Protein AF-A0A178DWL7-F1 (afdb_monomer_lite)

Foldseek 3Di:
DDDDDDDDDDDDPPDDDPDDPDPCPPPPDPDDLVPDDPVVVVVVLCVQQVPQQPDLDPPDDPPDPDPDPPVPVPPPPPPNRHRRCVVLCVPDLVSVLNRQLSNQQSHEAELVCLVVVCCVLPNPPPDPPDDPVVVVSSVSNHHPQLEGHYEYDPVCLAFNWCLSLLVVCLVPVVHQYQYDYDDPDPDPCCVVRVVVSCCSNVPDPVVSVCSVVCQWVTWTWRCPVDVPDIKIKTFGDPVCPVVDDPLQDDDDDGIRIDPPDDD

Radius of gyration: 28.98 Å; chains: 1; bounding box: 75×82×83 Å

Sequence (263 aa):
MAPANLRVGLLQRHKTTPYSNKPITEPPKKLSLLSLSPELRNCIYSHAAHEPLFFTYPQNGKATHKRQFEKDPLNPRKKLTTIPFLGLTQTCILLRTEFRPLWLATHRVAFSCIPGYMRAFYPDDITSVMPSHILTRLESFHDTRCILQLWFRIDDLNDGSIMPLLKFRVRYPETKIMINNGDAGDLDPQNHIGYLTWFLNTSGEELDSWIRRKGIMDVRLDQQRHPNKLFIKLVVSRKQAGSLTPSIRCTSTQTMVYHIRTT

pLDDT: mean 73.32, std 17.3, range [28.45, 95.5]

Structure (mmCIF, N/CA/C/O backbone):
data_AF-A0A178DWL7-F1
#
_entry.id   AF-A0A178DWL7-F1
#
loop_
_atom_site.group_PDB
_atom_site.id
_atom_site.type_symbol
_atom_site.label_atom_id
_atom_site.label_alt_id
_atom_site.label_comp_id
_atom_site.label_asym_id
_atom_site.label_entity_id
_atom_site.label_seq_id
_atom_site.pdbx_PDB_ins_code
_atom_site.Cartn_x
_atom_site.Cartn_y
_atom_site.Cartn_z
_atom_site.occupancy
_atom_site.B_iso_or_equiv
_atom_site.auth_seq_id
_atom_site.auth_comp_id
_atom_site.auth_asym_id
_atom_site.auth_atom_id
_atom_site.pdbx_PDB_model_num
ATOM 1 N N . MET A 1 1 ? -41.671 46.238 45.215 1.00 47.28 1 MET A N 1
ATOM 2 C CA . MET A 1 1 ? -41.695 45.375 46.416 1.00 47.28 1 MET A CA 1
ATOM 3 C C . MET A 1 1 ? -42.974 44.555 46.364 1.00 47.28 1 MET A C 1
ATOM 5 O O . MET A 1 1 ? -44.042 45.146 46.388 1.00 47.28 1 MET A O 1
ATOM 9 N N . ALA A 1 2 ? -42.866 43.238 46.184 1.00 41.34 2 ALA A N 1
ATOM 10 C CA . ALA A 1 2 ? -43.996 42.310 46.081 1.00 41.34 2 ALA A CA 1
ATOM 11 C C . ALA A 1 2 ? -43.724 41.085 46.980 1.00 41.34 2 ALA A C 1
ATOM 13 O O . ALA A 1 2 ? -42.556 40.707 47.107 1.00 41.34 2 ALA A O 1
ATOM 14 N N . PRO A 1 3 ? -44.746 40.505 47.638 1.00 60.19 3 PRO A N 1
ATOM 15 C CA . PRO A 1 3 ? -44.543 39.548 48.721 1.00 60.19 3 PRO A CA 1
ATOM 16 C C . PRO A 1 3 ? -44.277 38.116 48.235 1.00 60.19 3 PRO A C 1
ATOM 18 O O . PRO A 1 3 ? -44.806 37.657 47.223 1.00 60.19 3 PRO A O 1
ATOM 21 N N . ALA A 1 4 ? -43.447 37.416 49.009 1.00 55.53 4 ALA A N 1
ATOM 22 C CA . ALA A 1 4 ? -43.057 36.027 48.826 1.00 55.53 4 ALA A CA 1
ATOM 23 C C . ALA A 1 4 ? -44.173 35.067 49.272 1.00 55.53 4 ALA A C 1
ATOM 25 O O . ALA A 1 4 ? -44.587 35.075 50.429 1.00 55.53 4 ALA A O 1
ATOM 26 N N . ASN A 1 5 ? -44.620 34.202 48.359 1.00 52.47 5 ASN A N 1
ATOM 27 C CA . ASN A 1 5 ? -45.535 33.103 48.661 1.00 52.47 5 ASN A CA 1
ATOM 28 C C . ASN A 1 5 ? -44.741 31.844 49.041 1.00 52.47 5 ASN A C 1
ATOM 30 O O . ASN A 1 5 ? -44.160 31.176 48.184 1.00 52.47 5 ASN A O 1
ATOM 34 N N . LEU A 1 6 ? -44.740 31.513 50.334 1.00 55.53 6 LEU A N 1
ATOM 35 C CA . LEU A 1 6 ? -44.246 30.245 50.874 1.00 55.53 6 LEU A CA 1
ATOM 36 C C . LEU A 1 6 ? -45.239 29.118 50.550 1.00 55.53 6 LEU A C 1
ATOM 38 O O . LEU A 1 6 ? -46.315 29.020 51.137 1.00 55.53 6 LEU A O 1
ATOM 42 N N . ARG A 1 7 ? -44.866 28.243 49.611 1.00 54.19 7 ARG A N 1
ATOM 43 C CA . ARG A 1 7 ? -45.570 26.985 49.323 1.00 54.19 7 ARG A CA 1
ATOM 44 C C . ARG A 1 7 ? -45.058 25.902 50.275 1.00 54.19 7 ARG A C 1
ATOM 46 O O . ARG A 1 7 ? -43.959 25.384 50.100 1.00 54.19 7 ARG A O 1
ATOM 53 N N . VAL A 1 8 ? -45.867 25.555 51.272 1.00 54.94 8 VAL A N 1
ATOM 54 C CA . VAL A 1 8 ? -45.644 24.397 52.149 1.00 54.94 8 VAL A CA 1
ATOM 55 C C . VAL A 1 8 ? -45.963 23.131 51.349 1.00 54.94 8 VAL A C 1
ATOM 57 O O . VAL A 1 8 ? -47.122 22.839 51.059 1.00 54.94 8 VAL A O 1
ATOM 60 N N . GLY A 1 9 ? -44.923 22.415 50.918 1.00 57.75 9 GLY A N 1
ATOM 61 C CA . GLY A 1 9 ? -45.050 21.141 50.214 1.00 57.75 9 GLY A CA 1
ATOM 62 C C . GLY A 1 9 ? -45.466 20.023 51.167 1.00 57.75 9 GLY A C 1
ATOM 63 O O . GLY A 1 9 ? -44.787 19.764 52.158 1.00 57.75 9 GLY A O 1
ATOM 64 N N . LEU A 1 10 ? -46.582 19.357 50.857 1.00 54.12 10 LEU A N 1
ATOM 65 C CA . LEU A 1 10 ? -47.018 18.132 51.523 1.00 54.12 10 LEU A CA 1
ATOM 66 C C . LEU A 1 10 ? -45.922 17.058 51.443 1.00 54.12 10 LEU A C 1
ATOM 68 O O . LEU A 1 10 ? -45.543 16.623 50.356 1.00 54.12 10 LEU A O 1
ATOM 72 N N . LEU A 1 11 ? -45.483 16.580 52.608 1.00 50.69 11 LEU A N 1
ATOM 73 C CA . LEU A 1 11 ? -44.692 15.361 52.761 1.00 50.69 11 LEU A CA 1
ATOM 74 C C . LEU A 1 11 ? -45.500 14.162 52.242 1.00 50.69 11 LEU A C 1
ATOM 76 O O . LEU A 1 11 ? -46.388 13.642 52.922 1.00 50.69 11 LEU A O 1
ATOM 80 N N . GLN A 1 12 ? -45.188 13.717 51.025 1.00 58.09 12 GLN A N 1
ATOM 81 C CA . GLN A 1 12 ? -45.659 12.439 50.507 1.00 58.09 12 GLN A CA 1
ATOM 82 C C . GLN A 1 12 ? -45.042 11.313 51.345 1.00 58.09 12 GLN A C 1
ATOM 84 O O . GLN A 1 12 ? -43.833 11.087 51.337 1.00 58.09 12 GLN A O 1
ATOM 89 N N . ARG A 1 13 ? -45.889 10.601 52.094 1.00 50.00 13 ARG A N 1
ATOM 90 C CA . ARG A 1 13 ? -45.519 9.366 52.792 1.00 50.00 13 ARG A CA 1
ATOM 91 C C . ARG A 1 13 ? -45.117 8.316 51.757 1.00 50.00 13 ARG A C 1
ATOM 93 O O . ARG A 1 13 ? -45.975 7.723 51.102 1.00 50.00 13 ARG A O 1
ATOM 100 N N . HIS A 1 14 ? -43.816 8.078 51.628 1.00 49.50 14 HIS A N 1
ATOM 101 C CA . HIS A 1 14 ? -43.288 6.941 50.888 1.00 49.50 14 HIS A CA 1
ATOM 102 C C . HIS A 1 14 ? -43.771 5.647 51.552 1.00 49.50 14 HIS A C 1
ATOM 104 O O . HIS A 1 14 ? -43.435 5.355 52.699 1.00 49.50 14 HIS A O 1
ATOM 110 N N . LYS A 1 15 ? -44.592 4.880 50.829 1.00 53.56 15 LYS A N 1
ATOM 111 C CA . LYS A 1 15 ? -44.929 3.501 51.186 1.00 53.56 15 LYS A CA 1
ATOM 112 C C . LYS A 1 15 ? -43.649 2.676 51.077 1.00 53.56 15 LYS A C 1
ATOM 114 O O . LYS A 1 15 ? -43.169 2.432 49.973 1.00 53.56 15 LYS A O 1
ATOM 119 N N . THR A 1 16 ? -43.096 2.279 52.215 1.00 53.22 16 THR A N 1
ATOM 120 C CA . THR A 1 16 ? -42.031 1.283 52.303 1.00 53.22 16 THR A CA 1
ATOM 121 C C . THR A 1 16 ? -42.587 -0.049 51.810 1.00 53.22 16 THR A C 1
ATOM 123 O O . THR A 1 16 ? -43.405 -0.691 52.467 1.00 53.22 16 THR A O 1
ATOM 126 N N . THR A 1 17 ? -42.206 -0.442 50.598 1.00 60.78 17 THR A N 1
ATOM 127 C CA . THR A 1 17 ? -42.457 -1.796 50.112 1.00 60.78 17 THR A CA 1
ATOM 128 C C . THR A 1 17 ? -41.594 -2.777 50.913 1.00 60.78 17 THR A C 1
ATOM 130 O O . THR A 1 17 ? -40.467 -2.442 51.288 1.00 60.78 17 THR A O 1
ATOM 133 N N . PRO A 1 18 ? -42.107 -3.979 51.223 1.00 57.75 18 PRO A N 1
ATOM 134 C CA . PRO A 1 18 ? -41.356 -4.982 51.964 1.00 57.75 18 PRO A CA 1
ATOM 135 C C . PRO A 1 18 ? -40.093 -5.364 51.186 1.00 57.75 18 PRO A C 1
ATOM 137 O O . PRO A 1 18 ? -40.162 -5.774 50.025 1.00 57.75 18 PRO A O 1
ATOM 140 N N . TYR A 1 19 ? -38.943 -5.200 51.840 1.00 49.09 19 TYR A N 1
ATOM 141 C CA . TYR A 1 19 ? -37.626 -5.587 51.346 1.00 49.09 19 TYR A CA 1
ATOM 142 C C . TYR A 1 19 ? -37.636 -7.086 51.019 1.00 49.09 19 TYR A C 1
ATOM 144 O O . TYR A 1 19 ? -37.634 -7.946 51.901 1.00 49.09 19 TYR A O 1
ATOM 152 N N . SER A 1 20 ? -37.694 -7.408 49.728 1.00 58.75 20 SER A N 1
ATOM 153 C CA . SER A 1 20 ? -37.506 -8.770 49.246 1.00 58.75 20 SER A CA 1
ATOM 154 C C . SER A 1 20 ? -36.012 -9.083 49.306 1.00 58.75 20 SER A C 1
ATOM 156 O O . SER A 1 20 ? -35.256 -8.682 48.428 1.00 58.75 20 SER A O 1
ATOM 158 N N . ASN A 1 21 ? -35.585 -9.802 50.347 1.00 63.84 21 ASN A N 1
ATOM 159 C CA . ASN A 1 21 ? -34.223 -10.328 50.508 1.00 63.84 21 ASN A CA 1
ATOM 160 C C . ASN A 1 21 ? -33.949 -11.506 49.554 1.00 63.84 21 ASN A C 1
ATOM 162 O O . ASN A 1 21 ? -33.469 -12.560 49.970 1.00 63.84 21 ASN A O 1
ATOM 166 N N . LYS A 1 22 ? -34.283 -11.371 48.266 1.00 66.69 22 LYS A N 1
ATOM 167 C CA . LYS A 1 22 ? -33.761 -12.294 47.258 1.00 66.69 22 LYS A CA 1
ATOM 168 C C . LYS A 1 22 ? -32.340 -11.834 46.933 1.00 66.69 22 LYS A C 1
ATOM 170 O O . LYS A 1 22 ? -32.190 -10.679 46.535 1.00 66.69 22 LYS A O 1
ATOM 175 N N . PRO A 1 23 ? -31.306 -12.678 47.100 1.00 68.25 23 PRO A N 1
ATOM 176 C CA . PRO A 1 23 ? -29.966 -12.328 46.658 1.00 68.25 23 PRO A CA 1
ATOM 177 C C . PRO A 1 23 ? -30.041 -12.031 45.162 1.00 68.25 23 PRO A C 1
ATOM 179 O O . PRO A 1 23 ? -30.340 -12.914 44.353 1.00 68.25 23 PRO A O 1
ATOM 182 N N . ILE A 1 24 ? -29.845 -10.758 44.813 1.00 64.12 24 ILE A N 1
ATOM 183 C CA . ILE A 1 24 ? -29.752 -10.286 43.436 1.00 64.12 24 ILE A CA 1
ATOM 184 C C . ILE A 1 24 ? -28.480 -10.917 42.881 1.00 64.12 24 ILE A C 1
ATOM 186 O O . ILE A 1 24 ? -27.384 -10.378 42.983 1.00 64.12 24 ILE A O 1
ATOM 190 N N . THR A 1 25 ? -28.629 -12.123 42.347 1.00 72.94 25 THR A N 1
ATOM 191 C CA . THR A 1 25 ? -27.580 -12.806 41.601 1.00 72.94 25 THR A CA 1
ATOM 192 C C . THR A 1 25 ? -27.723 -12.309 40.169 1.0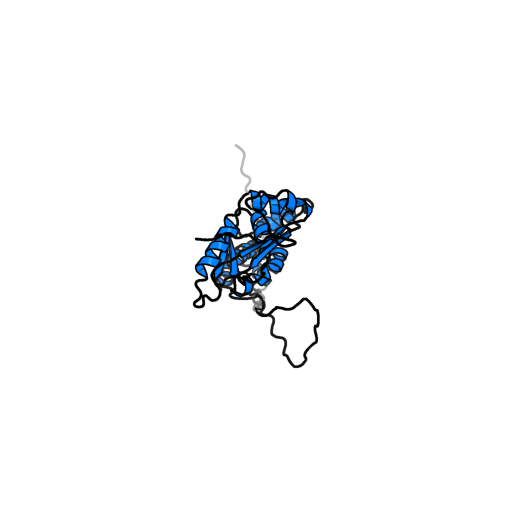0 72.94 25 THR A C 1
ATOM 194 O O . THR A 1 25 ? -28.132 -13.045 39.274 1.00 72.94 25 THR A O 1
ATOM 197 N N . GLU A 1 26 ? -27.528 -11.002 39.971 1.00 74.62 26 GLU A N 1
ATOM 198 C CA . GLU A 1 26 ? -27.482 -10.452 38.624 1.00 74.62 26 GLU A CA 1
ATOM 199 C C . GLU A 1 26 ? -26.310 -11.130 37.911 1.00 74.62 26 GLU A C 1
ATOM 201 O O . GLU A 1 26 ? -25.189 -11.123 38.433 1.00 74.62 26 GLU A O 1
ATOM 206 N N . PRO A 1 27 ? -26.549 -11.784 36.760 1.00 78.00 27 PRO A N 1
ATOM 207 C CA . PRO A 1 27 ? -25.469 -12.413 36.027 1.00 78.00 27 PRO A CA 1
ATOM 208 C C . PRO A 1 27 ? -24.426 -11.335 35.720 1.00 78.00 27 PRO A C 1
ATOM 210 O O . PRO A 1 27 ? -24.810 -10.221 35.346 1.00 78.00 27 PRO A O 1
ATOM 213 N N . PRO A 1 28 ? -23.123 -11.635 35.875 1.00 75.25 28 PRO A N 1
ATOM 214 C CA . PRO A 1 28 ? -22.075 -10.653 35.661 1.00 75.25 28 PRO A CA 1
ATOM 215 C C . PRO A 1 28 ? -22.289 -10.004 34.299 1.00 75.25 28 PRO A C 1
ATOM 217 O O . PRO A 1 28 ? -22.362 -10.686 33.269 1.00 75.25 28 PRO A O 1
ATOM 220 N N . LYS A 1 29 ? -22.468 -8.680 34.311 1.00 80.44 29 LYS A N 1
ATOM 221 C CA . LYS A 1 29 ? -22.726 -7.895 33.109 1.00 80.44 29 LYS A CA 1
ATOM 222 C C . LYS A 1 29 ? -21.606 -8.198 32.121 1.00 80.44 29 LYS A C 1
ATOM 224 O O . LYS A 1 29 ? -20.445 -7.905 32.396 1.00 80.44 29 LYS A O 1
ATOM 229 N N . LYS A 1 30 ? -21.944 -8.840 30.998 1.00 81.94 30 LYS A N 1
ATOM 230 C CA . LYS A 1 30 ? -20.957 -9.210 29.979 1.00 81.94 30 LYS A CA 1
ATOM 231 C C . LYS A 1 30 ? -20.214 -7.946 29.555 1.00 81.94 30 LYS A C 1
ATOM 233 O O . LYS A 1 30 ? -20.827 -7.025 29.015 1.00 81.94 30 LYS A O 1
ATOM 238 N N . LEU A 1 31 ? -18.911 -7.906 29.822 1.00 80.94 31 LEU A N 1
ATOM 239 C CA . LEU A 1 31 ? -18.050 -6.810 29.399 1.00 80.94 31 LEU A CA 1
ATOM 240 C C . LEU A 1 31 ? -18.010 -6.802 27.870 1.00 80.94 31 LEU A C 1
ATOM 242 O O . LEU A 1 31 ? -17.481 -7.717 27.242 1.00 80.94 31 LEU A O 1
ATOM 246 N N . SER A 1 32 ? -18.619 -5.783 27.271 1.00 86.81 32 SER A N 1
ATOM 247 C CA . SER A 1 32 ? -18.551 -5.553 25.832 1.00 86.81 32 SER A CA 1
ATOM 248 C C . SER A 1 32 ? -17.384 -4.620 25.541 1.00 86.81 32 SER A C 1
ATOM 250 O O . SER A 1 32 ? -17.262 -3.575 26.179 1.00 86.81 32 SER A O 1
ATOM 252 N N . LEU A 1 33 ? -16.559 -4.946 24.544 1.00 85.75 33 LEU A N 1
ATOM 253 C CA . LEU A 1 33 ? -15.444 -4.091 24.119 1.00 85.75 33 LEU A CA 1
ATOM 254 C C . LEU A 1 33 ? -15.909 -2.655 23.808 1.00 85.75 33 LEU A C 1
ATOM 256 O O . LEU A 1 33 ? -15.222 -1.692 24.128 1.00 85.75 33 LEU A O 1
ATOM 260 N N . LEU A 1 34 ? -17.115 -2.508 23.247 1.00 86.94 34 LEU A N 1
ATOM 261 C CA . LEU A 1 34 ? -17.707 -1.208 22.908 1.00 86.94 34 LEU A CA 1
ATOM 262 C C . LEU A 1 34 ? -18.232 -0.435 24.125 1.00 86.94 34 LEU A C 1
ATOM 264 O O . LEU A 1 34 ? -18.485 0.758 24.016 1.00 86.94 34 LEU A O 1
ATOM 268 N N . SER A 1 35 ? -18.405 -1.104 25.267 1.00 89.12 35 SER A N 1
ATOM 269 C CA . SER A 1 35 ? -18.811 -0.465 26.526 1.00 89.12 35 SER A CA 1
ATOM 270 C C . SER A 1 35 ? -17.633 0.058 27.352 1.00 89.12 35 SER A C 1
ATOM 272 O O . SER A 1 35 ? -17.853 0.729 28.355 1.00 89.12 35 SER A O 1
ATOM 274 N N . LEU A 1 36 ? -16.393 -0.239 26.943 1.00 87.50 36 LEU A N 1
ATOM 275 C CA . LEU A 1 36 ? -15.189 0.298 27.577 1.00 87.50 36 LEU A CA 1
ATOM 276 C C . LEU A 1 36 ? -14.997 1.772 27.213 1.00 87.50 36 LEU A C 1
ATOM 278 O O . LEU A 1 36 ? -15.435 2.202 26.146 1.00 87.50 36 LEU A O 1
ATOM 282 N N . SER A 1 37 ? -14.301 2.535 28.059 1.00 87.62 37 SER A N 1
ATOM 283 C CA . SER A 1 37 ? -13.918 3.911 27.729 1.00 87.62 37 SER A CA 1
ATOM 284 C C . SER A 1 37 ? -12.920 3.946 26.554 1.00 87.62 37 SER A C 1
ATOM 286 O O . SER A 1 37 ? -12.232 2.947 26.308 1.00 87.62 37 SER A O 1
ATOM 288 N N . PRO A 1 38 ? -12.826 5.063 25.808 1.00 80.88 38 PRO A N 1
ATOM 289 C CA . PRO A 1 38 ? -11.867 5.204 24.710 1.00 80.88 38 PRO A CA 1
ATOM 290 C C . PRO A 1 38 ? -10.417 4.912 25.121 1.00 80.88 38 PRO A C 1
ATOM 292 O O . PRO A 1 38 ? -9.683 4.284 24.365 1.00 80.88 38 PRO A O 1
ATOM 295 N N . GLU A 1 39 ? -10.016 5.291 26.335 1.00 78.38 39 GLU A N 1
ATOM 296 C CA . GLU A 1 39 ? -8.668 5.064 26.869 1.00 78.38 39 GLU A CA 1
ATOM 297 C C . GLU A 1 39 ? -8.378 3.567 27.014 1.00 78.38 39 GLU A C 1
ATOM 299 O O . GLU A 1 39 ? -7.349 3.083 26.546 1.00 78.38 39 GLU A O 1
ATOM 304 N N . LEU A 1 40 ? -9.314 2.806 27.592 1.00 84.25 40 LEU A N 1
ATOM 305 C CA . LEU A 1 40 ? -9.170 1.357 27.745 1.00 84.25 40 LEU A CA 1
ATOM 306 C C . LEU A 1 40 ? -9.164 0.641 26.392 1.00 84.25 40 LEU A C 1
ATOM 308 O O . LEU A 1 40 ? -8.375 -0.284 26.192 1.00 84.25 40 LEU A O 1
ATOM 312 N N . ARG A 1 41 ? -10.000 1.085 25.443 1.00 86.75 41 ARG A N 1
ATOM 313 C CA . ARG A 1 41 ? -9.967 0.566 24.068 1.00 86.75 41 ARG A CA 1
ATOM 314 C C . ARG A 1 41 ? -8.613 0.834 23.411 1.00 86.75 41 ARG A C 1
ATOM 316 O O . ARG A 1 41 ? -8.032 -0.095 22.861 1.00 86.75 41 ARG A O 1
ATOM 323 N N . ASN A 1 42 ? -8.067 2.042 23.547 1.00 76.94 42 ASN A N 1
ATOM 324 C CA . ASN A 1 42 ? -6.750 2.402 23.019 1.00 76.94 42 ASN A CA 1
ATOM 325 C C . ASN A 1 42 ? -5.607 1.602 23.657 1.00 76.94 42 ASN A C 1
ATOM 327 O O . ASN A 1 42 ? -4.661 1.248 22.953 1.00 76.94 42 ASN A O 1
ATOM 331 N N . CYS A 1 43 ? -5.692 1.261 24.946 1.00 79.50 43 CYS A N 1
ATOM 332 C CA . CYS A 1 43 ? -4.739 0.351 25.587 1.00 79.50 43 CYS A CA 1
ATOM 333 C C . CYS A 1 43 ? -4.800 -1.052 24.964 1.00 79.50 43 CYS A C 1
ATOM 335 O O . CYS A 1 43 ? -3.761 -1.619 24.627 1.00 79.50 43 CYS A O 1
ATOM 337 N N . ILE A 1 44 ? -6.008 -1.585 24.743 1.00 84.19 44 ILE A N 1
ATOM 338 C CA . ILE A 1 44 ? -6.208 -2.881 24.074 1.00 84.19 44 ILE A CA 1
ATOM 339 C C . ILE A 1 44 ? -5.681 -2.832 22.636 1.00 84.19 44 ILE A C 1
ATOM 341 O O . ILE A 1 44 ? -4.979 -3.745 22.211 1.00 84.19 44 ILE A O 1
ATOM 345 N N . TYR A 1 45 ? -5.976 -1.764 21.893 1.00 84.12 45 TYR A N 1
ATOM 346 C CA . TYR A 1 45 ? -5.474 -1.553 20.535 1.00 84.12 45 TYR A CA 1
ATOM 347 C C . TYR A 1 45 ? -3.959 -1.471 20.488 1.00 84.12 45 TYR A C 1
ATOM 349 O O . TYR A 1 45 ? -3.350 -2.113 19.642 1.00 84.12 45 TYR A O 1
ATOM 357 N N . SER A 1 46 ? -3.355 -0.702 21.393 1.00 77.75 46 SER A N 1
ATOM 358 C CA . SER A 1 46 ? -1.903 -0.567 21.476 1.00 77.75 46 SER A CA 1
ATOM 359 C C . SER A 1 46 ? -1.272 -1.922 21.735 1.00 77.75 46 SER A C 1
ATOM 361 O O . SER A 1 46 ? -0.347 -2.290 21.026 1.00 77.75 46 SER A O 1
ATOM 363 N N . HIS A 1 47 ? -1.822 -2.705 22.666 1.00 81.38 47 HIS A N 1
ATOM 364 C CA . HIS A 1 47 ? -1.347 -4.058 22.933 1.00 81.38 47 HIS A CA 1
ATOM 365 C C . HIS A 1 47 ? -1.496 -4.975 21.706 1.00 81.38 47 HIS A C 1
ATOM 367 O O . HIS A 1 47 ? -0.533 -5.616 21.297 1.00 81.38 47 HIS A O 1
ATOM 373 N N . ALA A 1 48 ? -2.662 -4.962 21.052 1.00 79.19 48 ALA A N 1
ATOM 374 C CA . ALA A 1 48 ? -2.935 -5.756 19.853 1.00 79.19 48 ALA A CA 1
ATOM 375 C C . ALA A 1 48 ? -2.083 -5.351 18.635 1.00 79.19 48 ALA A C 1
ATOM 377 O O . ALA A 1 48 ? -1.786 -6.184 17.784 1.00 79.19 48 ALA A O 1
ATOM 378 N N . ALA A 1 49 ? -1.707 -4.075 18.525 1.00 75.44 49 ALA A N 1
ATOM 379 C CA . ALA A 1 49 ? -0.869 -3.552 17.449 1.00 75.44 49 ALA A CA 1
ATOM 380 C C . ALA A 1 49 ? 0.635 -3.665 17.746 1.00 75.44 49 ALA A C 1
ATOM 382 O O . ALA A 1 49 ? 1.435 -3.544 16.816 1.00 75.44 49 ALA A O 1
ATOM 383 N N . HIS A 1 50 ? 1.013 -3.850 19.018 1.00 72.75 50 HIS A N 1
ATOM 384 C CA . HIS A 1 50 ? 2.404 -3.965 19.452 1.00 72.75 50 HIS A CA 1
ATOM 385 C C . HIS A 1 50 ? 2.998 -5.327 19.126 1.00 72.75 50 HIS A C 1
ATOM 387 O O . HIS A 1 50 ? 4.204 -5.399 18.924 1.00 72.75 50 HIS A O 1
ATOM 393 N N . GLU A 1 51 ? 2.185 -6.386 19.044 1.00 65.94 51 GLU A N 1
ATOM 394 C CA . GLU A 1 51 ? 2.664 -7.658 18.516 1.00 65.94 51 GLU A CA 1
ATOM 395 C C . GLU A 1 51 ? 2.973 -7.483 17.026 1.00 65.94 51 GLU A C 1
ATOM 397 O O . GLU A 1 51 ? 2.049 -7.325 16.216 1.00 65.94 51 GLU A O 1
ATOM 402 N N . PRO A 1 52 ? 4.260 -7.476 16.631 1.00 58.41 52 PRO A N 1
ATOM 403 C CA . PRO A 1 52 ? 4.608 -7.403 15.229 1.00 58.41 52 PRO A CA 1
ATOM 404 C C . PRO A 1 52 ? 3.995 -8.622 14.551 1.00 58.41 52 PRO A C 1
ATOM 406 O O . PRO A 1 52 ? 4.372 -9.762 14.822 1.00 58.41 52 PRO A O 1
ATOM 409 N N . LEU A 1 53 ? 3.027 -8.379 13.667 1.00 61.03 53 LEU A N 1
ATOM 410 C CA . LEU A 1 53 ? 2.444 -9.413 12.826 1.00 61.03 53 LEU A CA 1
ATOM 411 C C . LEU A 1 53 ? 3.480 -9.805 11.773 1.00 61.03 53 LEU A C 1
ATOM 413 O O . LEU A 1 53 ? 3.374 -9.460 10.596 1.00 61.03 53 LEU A O 1
ATOM 417 N N . PHE A 1 54 ? 4.521 -10.501 12.219 1.00 54.91 54 PHE A N 1
ATOM 418 C CA . PHE A 1 54 ? 5.465 -11.182 11.366 1.00 54.91 54 PHE A CA 1
ATOM 419 C C . PHE A 1 54 ? 4.688 -12.314 10.702 1.00 54.91 54 PHE A C 1
ATOM 421 O O . PHE A 1 54 ? 4.459 -13.361 11.293 1.00 54.91 54 PHE A O 1
ATOM 428 N N . PHE A 1 55 ? 4.263 -12.075 9.464 1.00 58.81 55 PHE A N 1
ATOM 429 C CA . PHE A 1 55 ? 3.671 -13.067 8.573 1.00 58.81 55 PHE A CA 1
ATOM 430 C C . PHE A 1 55 ? 2.281 -13.561 8.947 1.00 58.81 55 PHE A C 1
ATOM 432 O O . PHE A 1 55 ? 2.072 -14.476 9.734 1.00 58.81 55 PHE A O 1
ATOM 439 N N . THR A 1 56 ? 1.305 -13.016 8.236 1.00 51.34 56 THR A N 1
ATOM 440 C CA . THR A 1 56 ? -0.059 -13.553 8.246 1.00 51.34 56 THR A CA 1
ATOM 441 C C . THR A 1 56 ? -0.542 -13.969 6.865 1.00 51.34 56 THR A C 1
ATOM 443 O O . THR A 1 56 ? -1.567 -14.635 6.743 1.00 51.34 56 THR A O 1
ATOM 446 N N . TYR A 1 57 ? 0.230 -13.652 5.823 1.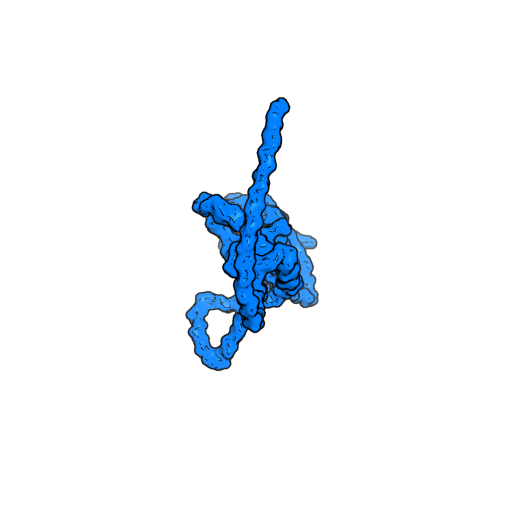00 52.28 57 TYR A N 1
ATOM 447 C CA . TYR A 1 57 ? 0.010 -14.208 4.501 1.00 52.28 57 TYR A CA 1
ATOM 448 C C . TYR A 1 57 ? 0.794 -15.511 4.351 1.00 52.28 57 TYR A C 1
ATOM 450 O O . TYR A 1 57 ? 1.986 -15.539 4.672 1.00 52.28 57 TYR A O 1
ATOM 458 N N . PRO A 1 58 ? 0.151 -16.596 3.882 1.00 52.88 58 PRO A N 1
ATOM 459 C CA . PRO A 1 58 ? 0.828 -17.862 3.668 1.00 52.88 58 PRO A CA 1
ATOM 460 C C . PRO A 1 58 ? 2.003 -17.636 2.718 1.00 52.88 58 PRO A C 1
ATOM 462 O O . PRO A 1 58 ? 1.831 -17.295 1.552 1.00 52.88 58 PRO A O 1
ATOM 465 N N . GLN A 1 59 ? 3.210 -17.844 3.240 1.00 51.16 59 GLN A N 1
ATOM 466 C CA . GLN A 1 59 ? 4.480 -17.666 2.535 1.00 51.16 59 GLN A CA 1
ATOM 467 C C . GLN A 1 59 ? 4.648 -18.592 1.315 1.00 51.16 59 GLN A C 1
ATOM 469 O O . GLN A 1 59 ? 5.599 -18.438 0.549 1.00 51.16 59 GLN A O 1
ATOM 474 N N . ASN A 1 60 ? 3.728 -19.542 1.140 1.00 47.91 60 ASN A N 1
ATOM 475 C CA . ASN A 1 60 ? 3.774 -20.592 0.140 1.00 47.91 60 ASN A CA 1
ATOM 476 C C . ASN A 1 60 ? 2.607 -20.402 -0.820 1.00 47.91 60 ASN A C 1
ATOM 478 O O . ASN A 1 60 ? 1.473 -20.766 -0.508 1.00 47.91 60 ASN A O 1
ATOM 482 N N . GLY A 1 61 ? 2.875 -19.828 -1.988 1.00 46.22 61 GLY A N 1
ATOM 483 C CA . GLY A 1 61 ? 1.805 -19.609 -2.941 1.00 46.22 61 GLY A CA 1
ATOM 484 C C . GLY A 1 61 ? 2.225 -19.071 -4.292 1.00 46.22 61 GLY A C 1
ATOM 485 O O . GLY A 1 61 ? 1.594 -18.141 -4.776 1.00 46.22 61 GLY A O 1
ATOM 486 N N . LYS A 1 62 ? 3.115 -19.771 -5.005 1.00 45.88 62 LYS A N 1
ATOM 487 C CA . LYS A 1 62 ? 2.956 -19.915 -6.468 1.00 45.88 62 LYS A CA 1
ATOM 488 C C . LYS A 1 62 ? 1.679 -20.723 -6.785 1.00 45.88 62 LYS A C 1
ATOM 490 O O . LYS A 1 62 ? 1.694 -21.622 -7.618 1.00 45.88 62 LYS A O 1
ATOM 495 N N . ALA A 1 63 ? 0.574 -20.437 -6.094 1.00 45.31 63 ALA A N 1
ATOM 496 C CA . ALA A 1 63 ? -0.742 -20.948 -6.407 1.00 45.31 63 ALA A CA 1
ATOM 497 C C . ALA A 1 63 ? -1.205 -20.150 -7.620 1.00 45.31 63 ALA A C 1
ATOM 499 O O . ALA A 1 63 ? -1.947 -19.172 -7.539 1.00 45.31 63 ALA A O 1
ATOM 500 N N . THR A 1 64 ? -0.685 -20.574 -8.768 1.00 44.00 64 THR A N 1
ATOM 501 C CA . THR A 1 64 ? -1.365 -20.425 -10.039 1.00 44.00 64 THR A CA 1
ATOM 502 C C . THR A 1 64 ? -2.845 -20.650 -9.782 1.00 44.00 64 THR A C 1
ATOM 504 O O . THR A 1 64 ? -3.255 -21.605 -9.128 1.00 44.00 64 THR A O 1
ATOM 507 N N . HIS A 1 65 ? -3.625 -19.695 -10.255 1.00 43.75 65 HIS A N 1
ATOM 508 C CA . HIS A 1 65 ? -5.044 -19.494 -10.028 1.00 43.75 65 HIS A CA 1
ATOM 509 C C . HIS A 1 65 ? -5.928 -20.616 -10.619 1.00 43.75 65 HIS A C 1
ATOM 511 O O . HIS A 1 65 ? -6.952 -20.340 -11.240 1.00 43.75 65 HIS A O 1
ATOM 517 N N . LYS A 1 66 ? -5.576 -21.894 -10.454 1.00 39.41 66 LYS A N 1
ATOM 518 C CA . LYS A 1 66 ? -6.463 -23.018 -10.732 1.00 39.41 66 LYS A CA 1
ATOM 519 C C . LYS A 1 66 ? -7.050 -23.508 -9.423 1.00 39.41 66 LYS A C 1
ATOM 521 O O . LYS A 1 66 ? -6.424 -24.196 -8.629 1.00 39.41 66 LYS A O 1
ATOM 526 N N . ARG A 1 67 ? -8.305 -23.107 -9.240 1.00 44.97 67 ARG A N 1
ATOM 527 C CA . ARG A 1 67 ? -9.290 -23.708 -8.347 1.00 44.97 67 ARG A CA 1
ATOM 528 C C . ARG A 1 67 ? -9.340 -25.225 -8.575 1.00 44.97 67 ARG A C 1
ATOM 530 O O . ARG A 1 67 ? -10.195 -25.712 -9.300 1.00 44.97 67 ARG A O 1
ATOM 537 N N . GLN A 1 68 ? -8.451 -25.964 -7.939 1.00 39.53 68 GLN A N 1
ATOM 538 C CA . GLN A 1 68 ? -8.707 -27.340 -7.557 1.00 39.53 68 GLN A CA 1
ATOM 539 C C . GLN A 1 68 ? -8.623 -27.367 -6.040 1.00 39.53 68 GLN A C 1
ATOM 541 O O . GLN A 1 68 ? -7.586 -27.609 -5.437 1.00 39.53 68 GLN A O 1
ATOM 546 N N . PHE A 1 69 ? -9.770 -27.096 -5.420 1.00 45.69 69 PHE A N 1
ATOM 547 C CA . PHE A 1 69 ? -10.106 -27.726 -4.152 1.00 45.69 69 PHE A CA 1
ATOM 548 C C . PHE A 1 69 ? -10.285 -29.229 -4.420 1.00 45.69 69 PHE A C 1
ATOM 550 O O . PHE A 1 69 ? -11.382 -29.766 -4.284 1.00 45.69 69 PHE A O 1
ATOM 557 N N . GLU A 1 70 ? -9.224 -29.913 -4.844 1.00 47.16 70 GLU A N 1
ATOM 558 C CA . GLU A 1 70 ? -9.131 -31.334 -4.572 1.00 47.16 70 GLU A CA 1
ATOM 559 C C . GLU A 1 70 ? -8.947 -31.409 -3.063 1.00 47.16 70 GLU A C 1
ATOM 561 O O . GLU A 1 70 ? -7.928 -31.004 -2.501 1.00 47.16 70 GLU A O 1
ATOM 566 N N . LYS A 1 71 ? -10.035 -31.783 -2.388 1.00 47.78 71 LYS A N 1
ATOM 567 C CA . LYS A 1 71 ? -10.002 -32.207 -0.998 1.00 47.78 71 LYS A CA 1
ATOM 568 C C . LYS A 1 71 ? -9.060 -33.402 -0.956 1.00 47.78 71 LYS A C 1
ATOM 570 O O . LYS A 1 71 ? -9.525 -34.514 -1.146 1.00 47.78 71 LYS A O 1
ATOM 575 N N . ASP A 1 72 ? -7.773 -33.177 -0.741 1.00 58.03 72 ASP A N 1
ATOM 576 C CA . ASP A 1 72 ? -6.891 -34.238 -0.285 1.00 58.03 72 ASP A CA 1
ATOM 577 C C . ASP A 1 72 ? -7.382 -34.621 1.124 1.00 58.03 72 ASP A C 1
ATOM 579 O O . ASP A 1 72 ? -7.265 -33.812 2.053 1.00 58.03 72 ASP A O 1
ATOM 583 N N . PRO A 1 73 ? -8.036 -35.786 1.295 1.00 59.25 73 PRO A N 1
ATOM 584 C CA . PRO A 1 73 ? -8.618 -36.171 2.574 1.00 59.25 73 PRO A CA 1
ATOM 585 C C . PRO A 1 73 ? -7.541 -36.506 3.616 1.00 59.25 73 PRO A C 1
ATOM 587 O O . PRO A 1 73 ? -7.871 -36.637 4.793 1.00 59.25 73 PRO A O 1
ATOM 590 N N . LEU A 1 74 ? -6.270 -36.616 3.208 1.00 65.19 74 LEU A N 1
ATOM 591 C CA . LEU A 1 74 ? -5.149 -36.981 4.072 1.00 65.19 74 LEU A CA 1
ATOM 592 C C . LEU A 1 74 ? -4.314 -35.783 4.535 1.00 65.19 74 LEU A C 1
ATOM 594 O O . LEU A 1 74 ? -3.469 -35.941 5.414 1.00 65.19 74 LEU A O 1
ATOM 598 N N . ASN A 1 75 ? -4.562 -34.581 4.009 1.00 54.69 75 ASN A N 1
ATOM 599 C CA . ASN A 1 75 ? -3.870 -33.376 4.451 1.00 54.69 75 ASN A CA 1
ATOM 600 C C . ASN A 1 75 ? -4.793 -32.582 5.392 1.00 54.69 75 ASN A C 1
ATOM 602 O O . ASN A 1 75 ? -5.664 -31.844 4.913 1.00 54.69 75 ASN A O 1
ATOM 606 N N . PRO A 1 76 ? -4.679 -32.740 6.730 1.00 57.72 76 PRO A N 1
ATOM 607 C CA . PRO A 1 76 ? -5.511 -32.002 7.670 1.00 57.72 76 PRO A CA 1
ATOM 608 C C . PRO A 1 76 ? -5.326 -30.521 7.372 1.00 57.72 76 PRO A C 1
ATOM 610 O O . PRO A 1 76 ? -4.213 -30.012 7.491 1.00 57.72 76 PRO A O 1
ATOM 613 N N . ARG A 1 77 ? -6.408 -29.873 6.907 1.00 55.22 77 ARG A N 1
ATOM 614 C CA . ARG A 1 77 ? -6.474 -28.466 6.481 1.00 55.22 77 ARG A CA 1
ATOM 615 C C . ARG A 1 77 ? -5.394 -27.668 7.197 1.00 55.22 77 ARG A C 1
ATOM 617 O O . ARG A 1 77 ? -5.555 -27.410 8.391 1.00 55.22 77 ARG A O 1
ATOM 624 N N . LYS A 1 78 ? -4.306 -27.306 6.498 1.00 56.72 78 LYS A N 1
ATOM 625 C CA . LYS A 1 78 ? -3.326 -26.356 7.036 1.00 56.72 78 LYS A CA 1
ATOM 626 C C . LYS A 1 78 ? -4.150 -25.186 7.543 1.00 56.72 78 LYS A C 1
ATOM 628 O O . LYS A 1 78 ? -4.814 -24.530 6.738 1.00 56.72 78 LYS A O 1
ATOM 633 N N . LYS A 1 79 ? -4.228 -25.030 8.870 1.00 56.19 79 LYS A N 1
ATOM 634 C CA . LYS A 1 79 ? -5.039 -23.989 9.497 1.00 56.19 79 LYS A CA 1
ATOM 635 C C . LYS A 1 79 ? -4.569 -22.700 8.853 1.00 56.19 79 LYS A C 1
ATOM 637 O O . LYS A 1 79 ? -3.403 -22.346 9.006 1.00 56.19 79 LYS A O 1
ATOM 642 N N . LEU A 1 80 ? -5.437 -22.071 8.060 1.00 56.53 80 LEU A N 1
ATOM 643 C CA . LEU A 1 80 ? -5.162 -20.742 7.543 1.00 56.53 80 LEU A CA 1
ATOM 644 C C . LEU A 1 80 ? -4.844 -19.909 8.777 1.00 56.53 80 LEU A C 1
ATOM 646 O O . LEU A 1 80 ? -5.689 -19.781 9.665 1.00 56.53 80 LEU A O 1
ATOM 650 N N . THR A 1 81 ? -3.598 -19.459 8.880 1.00 56.69 81 THR A N 1
ATOM 651 C CA . THR A 1 81 ? -3.161 -18.570 9.945 1.00 56.69 81 THR A CA 1
ATOM 652 C C . THR A 1 81 ? -4.028 -17.331 9.827 1.00 56.69 81 THR A C 1
ATOM 654 O O . THR A 1 81 ? -3.891 -16.549 8.888 1.00 56.69 81 THR A O 1
ATOM 657 N N . THR A 1 82 ? -5.009 -17.206 10.715 1.00 62.16 82 THR A N 1
ATOM 658 C CA . THR A 1 82 ? -5.858 -16.023 10.779 1.00 62.16 82 THR A CA 1
ATOM 659 C C . THR A 1 82 ? -4.956 -14.840 11.067 1.00 62.16 82 THR A C 1
ATOM 661 O O . THR A 1 82 ? -4.211 -14.884 12.042 1.00 62.16 82 THR A O 1
ATOM 664 N N . ILE A 1 83 ? -5.020 -13.803 10.231 1.00 65.38 83 ILE A N 1
ATOM 665 C CA . ILE A 1 83 ? -4.342 -12.532 10.489 1.00 65.38 83 ILE A CA 1
ATOM 666 C C . ILE A 1 83 ? -4.813 -12.035 11.866 1.00 65.38 83 ILE A C 1
ATOM 668 O O . ILE A 1 83 ? -6.006 -11.725 11.997 1.00 65.38 83 ILE A O 1
ATOM 672 N N . PRO A 1 84 ? -3.951 -12.001 12.901 1.00 66.06 84 PRO A N 1
ATOM 673 C CA . PRO A 1 84 ? -4.376 -11.619 14.233 1.00 66.06 84 PRO A CA 1
ATOM 674 C C . PRO A 1 84 ? -4.979 -10.225 14.190 1.00 66.06 84 PRO A C 1
ATOM 676 O O . PRO A 1 84 ? -4.510 -9.339 13.473 1.00 66.06 84 PRO A O 1
ATOM 679 N N . PHE A 1 85 ? -6.081 -10.066 14.915 1.00 71.88 85 PHE A N 1
ATOM 680 C CA . PHE A 1 85 ? -6.794 -8.798 15.053 1.00 71.88 85 PHE A CA 1
ATOM 681 C C . PHE A 1 85 ? -7.371 -8.206 13.752 1.00 71.88 85 PHE A C 1
ATOM 683 O O . PHE A 1 85 ? -8.062 -7.191 13.819 1.00 71.88 85 PHE A O 1
ATOM 690 N N . LEU A 1 86 ? -7.238 -8.862 12.586 1.00 73.31 86 LEU A N 1
ATOM 691 C CA . LEU A 1 86 ? -7.914 -8.426 11.354 1.00 73.31 86 LEU A CA 1
ATOM 692 C C . LEU A 1 86 ? -9.432 -8.388 11.548 1.00 73.31 86 LEU A C 1
ATOM 694 O O . LEU A 1 86 ? -10.095 -7.482 11.046 1.00 73.31 86 LEU A O 1
ATOM 698 N N . GLY A 1 87 ? -9.977 -9.306 12.349 1.00 71.88 87 GLY A N 1
ATOM 699 C CA . GLY A 1 87 ? -11.384 -9.280 12.744 1.00 71.88 87 GLY A CA 1
ATOM 700 C C . GLY A 1 87 ? -11.798 -7.947 13.380 1.00 71.88 87 GLY A C 1
ATOM 701 O O . GLY A 1 87 ? -12.863 -7.435 13.052 1.00 71.88 87 GLY A O 1
ATOM 702 N N . LEU A 1 88 ? -10.942 -7.314 14.194 1.00 73.81 88 LEU A N 1
ATOM 703 C CA . LEU A 1 88 ? -11.233 -6.006 14.803 1.00 73.81 88 LEU A CA 1
ATOM 704 C C . LEU A 1 88 ? -11.324 -4.882 13.763 1.00 73.81 88 LEU A C 1
ATOM 706 O O . LEU A 1 88 ? -12.107 -3.951 13.927 1.00 73.81 88 LEU A O 1
ATOM 710 N N . THR A 1 89 ? -10.602 -5.000 12.645 1.00 71.88 89 THR A N 1
ATOM 711 C CA . THR A 1 89 ? -10.735 -4.067 11.510 1.00 71.88 89 THR A CA 1
ATOM 712 C C . THR A 1 89 ? -12.033 -4.283 10.710 1.00 71.88 89 THR A C 1
ATOM 714 O O . THR A 1 89 ? -12.435 -3.433 9.907 1.00 71.88 89 THR A O 1
ATOM 717 N N . GLN A 1 90 ? -12.718 -5.412 10.924 1.00 74.81 90 GLN A N 1
ATOM 718 C CA . GLN A 1 90 ? -13.893 -5.840 10.163 1.00 74.81 90 GLN A CA 1
ATOM 719 C C . GLN A 1 90 ? -15.207 -5.794 10.960 1.00 74.81 90 GLN A C 1
ATOM 721 O O . GLN A 1 90 ? -16.261 -5.714 10.334 1.00 74.81 90 GLN A O 1
ATOM 726 N N . THR A 1 91 ? -15.172 -5.768 12.295 1.00 73.31 91 THR A N 1
ATOM 727 C CA . THR A 1 91 ? -16.351 -5.904 13.175 1.00 73.31 91 THR A CA 1
ATOM 728 C C . THR A 1 91 ? -17.328 -4.730 13.106 1.00 73.31 91 THR A C 1
ATOM 730 O O . THR A 1 91 ? -18.443 -4.895 12.618 1.00 73.31 91 THR A O 1
ATOM 733 N N . CYS A 1 92 ? -16.961 -3.540 13.591 1.00 80.38 92 CYS A N 1
ATOM 734 C CA . CYS A 1 92 ? -17.868 -2.385 13.618 1.00 80.38 92 CYS A CA 1
ATOM 735 C C . CYS A 1 92 ? -17.177 -1.083 13.193 1.00 80.38 92 CYS A C 1
ATOM 737 O O . CYS A 1 92 ? -15.956 -1.020 13.067 1.00 80.38 92 CYS A O 1
ATOM 739 N N . ILE A 1 93 ? -17.971 -0.047 12.898 1.00 79.25 93 ILE A N 1
ATOM 740 C CA . ILE A 1 93 ? -17.458 1.231 12.375 1.00 79.25 93 ILE A CA 1
ATOM 741 C C . ILE A 1 93 ? -16.498 1.883 13.367 1.00 79.25 93 ILE A C 1
ATOM 743 O O . ILE A 1 93 ? -15.419 2.269 12.942 1.00 79.25 93 ILE A O 1
ATOM 747 N N . LEU A 1 94 ? -16.858 1.920 14.653 1.00 82.19 94 LEU A N 1
ATOM 748 C CA . LEU A 1 94 ? -16.052 2.541 15.706 1.00 82.19 94 LEU A CA 1
ATOM 749 C C . LEU A 1 94 ? -14.675 1.880 15.843 1.00 82.19 94 LEU A C 1
ATOM 751 O O . LEU A 1 94 ? -13.650 2.549 15.767 1.00 82.19 94 LEU A O 1
ATOM 755 N N . LEU A 1 95 ? -14.645 0.548 15.962 1.00 80.88 95 LEU A N 1
ATOM 756 C CA . LEU A 1 95 ? -13.384 -0.194 16.032 1.00 80.88 95 LEU A CA 1
ATOM 757 C C . LEU A 1 95 ? -12.567 0.014 14.755 1.00 80.88 95 LEU A C 1
ATOM 759 O O . LEU A 1 95 ? -11.354 0.152 14.812 1.00 80.88 95 LEU A O 1
ATOM 763 N N . ARG A 1 96 ? -13.218 0.103 13.592 1.00 81.44 96 ARG A N 1
ATOM 764 C CA . ARG A 1 96 ? -12.527 0.353 12.326 1.00 81.44 96 ARG A CA 1
ATOM 765 C C . ARG A 1 96 ? -11.939 1.762 12.246 1.00 81.44 96 ARG A C 1
ATOM 767 O O . ARG A 1 96 ? -10.826 1.880 11.761 1.00 81.44 96 ARG A O 1
ATOM 774 N N . THR A 1 97 ? -12.643 2.801 12.690 1.00 81.06 97 THR A N 1
ATOM 775 C CA . THR A 1 97 ? -12.110 4.176 12.702 1.00 81.06 97 THR A CA 1
ATOM 776 C C . THR A 1 97 ? -10.962 4.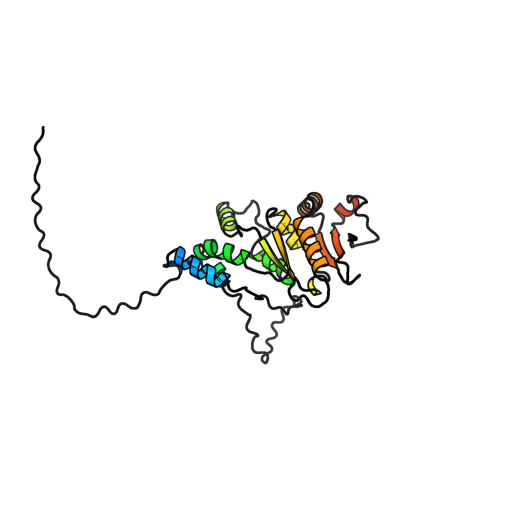328 13.695 1.00 81.06 97 THR A C 1
ATOM 778 O O . THR A 1 97 ? -10.003 5.026 13.401 1.00 81.06 97 THR A O 1
ATOM 781 N N . GLU A 1 98 ? -11.031 3.659 14.849 1.00 84.00 98 GLU A N 1
ATOM 782 C CA . GLU A 1 98 ? -10.013 3.791 15.899 1.00 84.00 98 GLU A CA 1
ATOM 783 C C . GLU A 1 98 ? -8.798 2.875 15.658 1.00 84.00 98 GLU A C 1
ATOM 785 O O . GLU A 1 98 ? -7.652 3.315 15.710 1.00 84.00 98 GLU A O 1
ATOM 790 N N . PHE A 1 99 ? -9.030 1.590 15.373 1.00 84.00 99 PHE A N 1
ATOM 791 C CA . PHE A 1 99 ? -7.975 0.574 15.327 1.00 84.00 99 PHE A CA 1
ATOM 792 C C . PHE A 1 99 ? -7.307 0.446 13.958 1.00 84.00 99 PHE A C 1
ATOM 794 O O . PHE A 1 99 ? -6.112 0.174 13.888 1.00 84.00 99 PHE A O 1
ATOM 801 N N . ARG A 1 100 ? -8.045 0.617 12.851 1.00 83.94 100 ARG A N 1
ATOM 802 C CA . ARG A 1 100 ? -7.493 0.353 11.510 1.00 83.94 100 ARG A CA 1
ATOM 803 C C . ARG A 1 100 ? -6.300 1.253 11.167 1.00 83.94 100 ARG A C 1
ATOM 805 O O . ARG A 1 100 ? -5.327 0.686 10.678 1.00 83.94 100 ARG A O 1
ATOM 812 N N . PRO A 1 101 ? -6.305 2.577 11.427 1.00 84.56 101 PRO A N 1
ATOM 813 C CA . PRO A 1 101 ? -5.129 3.412 11.175 1.00 84.56 101 PRO A CA 1
ATOM 814 C C . PRO A 1 101 ? -3.909 2.955 11.986 1.00 84.56 101 PRO A C 1
ATOM 816 O O . PRO A 1 101 ? -2.812 2.841 11.447 1.00 84.56 101 PRO A O 1
ATOM 819 N N . LEU A 1 102 ? -4.113 2.612 13.265 1.00 83.62 102 LEU A N 1
ATOM 820 C CA . LEU A 1 102 ? -3.052 2.109 14.143 1.00 83.62 102 LEU A CA 1
ATOM 821 C C . LEU A 1 102 ? -2.471 0.790 13.630 1.00 83.62 102 LEU A C 1
ATOM 823 O O . LEU A 1 102 ? -1.252 0.643 13.573 1.00 83.62 102 LEU A O 1
ATOM 827 N N . TRP A 1 103 ? -3.346 -0.133 13.230 1.00 84.56 103 TRP A N 1
ATOM 828 C CA . TRP A 1 103 ? -2.980 -1.438 12.696 1.00 84.56 103 TRP A CA 1
ATOM 829 C C . TRP A 1 103 ? -2.250 -1.324 11.356 1.00 84.56 103 TRP A C 1
ATOM 831 O O . TRP A 1 103 ? -1.179 -1.899 11.205 1.00 84.56 103 TRP A O 1
ATOM 841 N N . LEU A 1 104 ? -2.774 -0.545 10.399 1.00 84.94 104 LEU A N 1
ATOM 842 C CA . LEU A 1 104 ? -2.145 -0.349 9.083 1.00 84.94 104 LEU A CA 1
ATOM 843 C C . LEU A 1 104 ? -0.719 0.194 9.207 1.00 84.94 104 LEU A C 1
ATOM 845 O O . LEU A 1 104 ? 0.160 -0.218 8.458 1.00 84.94 104 LEU A O 1
ATOM 849 N N . ALA A 1 105 ? -0.487 1.068 10.179 1.00 83.31 105 ALA A N 1
ATOM 850 C CA . ALA A 1 105 ? 0.799 1.713 10.376 1.00 83.31 105 ALA A CA 1
ATOM 851 C C . ALA A 1 105 ? 1.874 0.821 11.025 1.00 83.31 105 ALA A C 1
ATOM 853 O O . ALA A 1 105 ? 3.066 1.125 10.939 1.00 83.31 105 ALA A O 1
ATOM 854 N N . THR A 1 106 ? 1.480 -0.260 11.705 1.00 82.75 106 THR A N 1
ATOM 855 C CA . THR A 1 106 ? 2.416 -1.285 12.205 1.00 82.75 106 THR A CA 1
ATOM 856 C C . THR A 1 106 ? 2.486 -2.502 11.285 1.00 82.75 106 THR A C 1
ATOM 858 O O . THR A 1 106 ? 3.383 -3.336 11.425 1.00 82.75 106 THR A O 1
ATOM 861 N N . HIS A 1 107 ? 1.562 -2.610 10.328 1.00 84.81 107 HIS A N 1
ATOM 862 C CA . HIS A 1 107 ? 1.441 -3.771 9.467 1.00 84.81 107 HIS A CA 1
ATOM 863 C C . HIS A 1 107 ? 2.539 -3.814 8.402 1.00 84.81 107 HIS A C 1
ATOM 865 O O . HIS A 1 107 ? 2.771 -2.855 7.666 1.00 84.81 107 HIS A O 1
ATOM 871 N N . ARG A 1 108 ? 3.189 -4.975 8.287 1.00 87.06 108 ARG A N 1
ATOM 872 C CA . ARG A 1 108 ? 4.186 -5.262 7.252 1.00 87.06 108 ARG A CA 1
ATOM 873 C C . ARG A 1 108 ? 3.578 -6.177 6.205 1.00 87.06 108 ARG A C 1
ATOM 875 O O . ARG A 1 108 ? 3.127 -7.277 6.522 1.00 87.06 108 ARG A O 1
ATOM 882 N N . VAL A 1 109 ? 3.595 -5.736 4.954 1.00 88.56 109 VAL A N 1
ATOM 883 C CA . VAL A 1 109 ? 2.964 -6.458 3.847 1.00 88.56 109 VAL A CA 1
ATOM 884 C C . VAL A 1 109 ? 4.028 -7.157 3.018 1.00 88.56 109 VAL A C 1
ATOM 886 O O . VAL A 1 109 ? 4.946 -6.516 2.514 1.00 88.56 109 VAL A O 1
ATOM 889 N N . ALA A 1 110 ? 3.895 -8.471 2.838 1.00 88.62 110 ALA A N 1
ATOM 890 C CA . ALA A 1 110 ? 4.735 -9.204 1.896 1.00 88.62 110 ALA A CA 1
ATOM 891 C C . ALA A 1 110 ? 4.534 -8.662 0.475 1.00 88.62 110 ALA A C 1
ATOM 893 O O . ALA A 1 110 ? 3.392 -8.483 0.042 1.00 88.62 110 ALA A O 1
ATOM 894 N N . PHE A 1 111 ? 5.623 -8.438 -0.260 1.00 89.69 111 PHE A N 1
ATOM 895 C CA . PHE A 1 111 ? 5.570 -7.845 -1.596 1.00 89.69 111 PHE A CA 1
ATOM 896 C C . PHE A 1 111 ? 4.615 -8.587 -2.546 1.00 89.69 111 PHE A C 1
ATOM 898 O O . PHE A 1 111 ? 3.763 -7.973 -3.186 1.00 89.69 111 PHE A O 1
ATOM 905 N N . SER A 1 112 ? 4.666 -9.920 -2.551 1.00 86.81 112 SER A N 1
ATOM 906 C CA . SER A 1 112 ? 3.771 -10.783 -3.337 1.00 86.81 112 SER A CA 1
ATOM 907 C C . SER A 1 112 ? 2.272 -10.560 -3.077 1.00 86.81 112 SER A C 1
ATOM 909 O O . SER A 1 112 ? 1.437 -10.838 -3.938 1.00 86.81 112 SER A O 1
ATOM 911 N N . CYS A 1 113 ? 1.908 -10.033 -1.907 1.00 88.62 113 CYS A N 1
ATOM 912 C CA . CYS A 1 113 ? 0.524 -9.802 -1.498 1.00 88.62 113 CYS A CA 1
ATOM 913 C C . CYS A 1 113 ? 0.036 -8.385 -1.814 1.00 88.62 113 CYS A C 1
ATOM 915 O O . CYS A 1 113 ? -1.151 -8.095 -1.643 1.00 88.62 113 CYS A O 1
ATOM 917 N N . ILE A 1 114 ? 0.915 -7.505 -2.301 1.00 91.25 114 ILE A N 1
ATOM 918 C CA . ILE A 1 114 ? 0.604 -6.093 -2.516 1.00 91.25 114 ILE A CA 1
ATOM 919 C C . ILE A 1 114 ? -0.608 -5.852 -3.415 1.00 91.25 114 ILE A C 1
ATOM 921 O O . ILE A 1 114 ? -1.451 -5.045 -3.024 1.00 91.25 114 ILE A O 1
ATOM 925 N N . PRO A 1 115 ? -0.795 -6.542 -4.556 1.00 89.38 115 PRO A N 1
ATOM 926 C CA . PRO A 1 115 ? -1.981 -6.321 -5.382 1.00 89.38 115 PRO A CA 1
ATOM 927 C C . PRO A 1 115 ? -3.296 -6.575 -4.626 1.00 89.38 115 PRO A C 1
ATOM 929 O O . PRO A 1 115 ? -4.250 -5.806 -4.750 1.00 89.38 115 PRO A O 1
ATOM 932 N N . GLY A 1 116 ? -3.346 -7.644 -3.824 1.00 86.50 116 GLY A N 1
ATOM 933 C CA . GLY A 1 116 ? -4.514 -7.982 -3.008 1.00 86.50 116 GLY A CA 1
ATOM 934 C C . GLY A 1 116 ? -4.702 -7.010 -1.846 1.00 86.50 116 GLY A C 1
ATOM 935 O O . GLY A 1 116 ? -5.817 -6.550 -1.600 1.00 86.50 116 GLY A O 1
ATOM 936 N N . TYR A 1 117 ? -3.603 -6.647 -1.187 1.00 89.38 117 TYR A N 1
ATOM 937 C CA . TYR A 1 117 ? -3.585 -5.676 -0.100 1.00 89.38 117 TYR A CA 1
ATOM 938 C C . TYR A 1 117 ? -4.102 -4.306 -0.554 1.00 89.38 117 TYR A C 1
ATOM 940 O O . TYR A 1 117 ? -5.030 -3.769 0.046 1.00 89.38 117 TYR A O 1
ATOM 948 N N . MET A 1 118 ? -3.585 -3.776 -1.665 1.00 90.19 118 MET A N 1
ATOM 949 C CA . MET A 1 118 ? -4.032 -2.497 -2.219 1.00 90.19 118 MET A CA 1
ATOM 950 C C . MET A 1 118 ? -5.513 -2.529 -2.574 1.00 90.19 118 MET A C 1
ATOM 952 O O . MET A 1 118 ? -6.248 -1.632 -2.188 1.00 90.19 118 MET A O 1
ATOM 956 N N . ARG A 1 119 ? -6.002 -3.602 -3.202 1.00 85.69 119 ARG A N 1
ATOM 957 C CA . ARG A 1 119 ? -7.433 -3.728 -3.513 1.00 85.69 119 ARG A CA 1
ATOM 958 C C . ARG A 1 119 ? -8.316 -3.724 -2.261 1.00 85.69 119 ARG A C 1
ATOM 960 O O . ARG A 1 119 ? -9.401 -3.153 -2.288 1.00 85.69 119 ARG A O 1
ATOM 967 N N . ALA A 1 120 ? -7.873 -4.378 -1.189 1.00 83.56 120 ALA A N 1
ATOM 968 C CA . ALA A 1 120 ? -8.643 -4.497 0.045 1.00 83.56 120 ALA A CA 1
ATOM 969 C C . ALA A 1 120 ? -8.628 -3.209 0.882 1.00 83.56 120 ALA A C 1
ATOM 971 O O . ALA A 1 120 ? -9.651 -2.827 1.455 1.00 83.56 120 ALA A O 1
ATOM 972 N N . PHE A 1 121 ? -7.472 -2.548 0.971 1.00 85.19 121 PHE A N 1
ATOM 973 C CA . PHE A 1 121 ? -7.265 -1.440 1.901 1.00 85.19 121 PHE A CA 1
ATOM 974 C C . PHE A 1 121 ? -7.229 -0.059 1.237 1.00 85.19 121 PHE A C 1
ATOM 976 O O . PHE A 1 121 ? -7.530 0.921 1.916 1.00 85.19 121 PHE A O 1
ATOM 983 N N . TYR A 1 122 ? -6.940 0.006 -0.064 1.00 86.69 122 TYR A N 1
ATOM 984 C CA . TYR A 1 122 ? -6.766 1.226 -0.862 1.00 86.69 122 TYR A CA 1
ATOM 985 C C . TYR A 1 122 ? -7.392 1.074 -2.264 1.00 86.69 122 TYR A C 1
ATOM 987 O O . TYR A 1 122 ? -6.679 1.145 -3.270 1.00 86.69 122 TYR A O 1
ATOM 995 N N . PRO A 1 123 ? -8.711 0.826 -2.355 1.00 84.38 123 PRO A N 1
ATOM 996 C CA . PRO A 1 123 ? -9.367 0.504 -3.618 1.00 84.38 123 PRO A CA 1
ATOM 997 C C . PRO A 1 123 ? -9.110 1.569 -4.693 1.00 84.38 123 PRO A C 1
ATOM 999 O O . PRO A 1 123 ? -9.104 2.768 -4.416 1.00 84.38 123 PRO A O 1
ATOM 1002 N N . ASP A 1 124 ? -8.888 1.112 -5.928 1.00 78.75 124 ASP A N 1
ATOM 1003 C CA . ASP A 1 124 ? -8.612 1.984 -7.077 1.00 78.75 124 ASP A CA 1
ATOM 1004 C C . ASP A 1 124 ? -9.830 2.783 -7.534 1.00 78.75 124 ASP A C 1
ATOM 1006 O O . ASP A 1 124 ? -9.692 3.912 -8.004 1.00 78.75 124 ASP A O 1
ATOM 1010 N N . ASP A 1 125 ? -11.015 2.217 -7.326 1.00 69.94 125 ASP A N 1
ATOM 1011 C CA . ASP A 1 125 ? -12.281 2.717 -7.850 1.00 69.94 125 ASP A CA 1
ATOM 1012 C C . ASP A 1 125 ? -12.992 3.667 -6.881 1.00 69.94 125 ASP A C 1
ATOM 1014 O O . ASP A 1 125 ? -14.225 3.730 -6.858 1.00 69.94 125 ASP A O 1
ATOM 1018 N N . ILE A 1 126 ? -12.231 4.453 -6.109 1.00 67.56 126 ILE A N 1
ATOM 1019 C CA . ILE A 1 126 ? -12.771 5.659 -5.469 1.00 67.56 126 ILE A CA 1
ATOM 1020 C C . ILE A 1 126 ? -13.026 6.679 -6.587 1.00 67.56 126 ILE A C 1
ATOM 1022 O O . ILE A 1 126 ? -12.289 7.634 -6.815 1.00 67.56 126 ILE A O 1
ATOM 1026 N N . THR A 1 127 ? -14.033 6.383 -7.394 1.00 61.91 127 THR A N 1
ATOM 1027 C CA . THR A 1 127 ? -14.476 7.219 -8.494 1.00 61.91 127 THR A CA 1
ATOM 1028 C C . THR A 1 127 ? -15.185 8.439 -7.920 1.00 61.91 127 THR A C 1
ATOM 1030 O O . THR A 1 127 ? -15.777 8.377 -6.841 1.00 61.91 127 THR A O 1
ATOM 1033 N N . SER A 1 128 ? -15.219 9.528 -8.692 1.00 59.19 128 SER A N 1
ATOM 1034 C CA . SER A 1 128 ? -16.048 10.718 -8.422 1.00 59.19 128 SER A CA 1
ATOM 1035 C C . SER A 1 128 ? -17.545 10.405 -8.218 1.00 59.19 128 SER A C 1
ATOM 1037 O O . SER A 1 128 ? -18.318 11.303 -7.901 1.00 59.19 128 SER A O 1
ATOM 1039 N N . VAL A 1 129 ? -17.966 9.156 -8.442 1.00 73.44 129 VAL A N 1
ATOM 1040 C CA . VAL A 1 129 ? -19.342 8.672 -8.320 1.00 73.44 129 VAL A CA 1
ATOM 1041 C C . VAL A 1 129 ? -19.648 8.171 -6.900 1.00 73.44 129 VAL A C 1
ATOM 1043 O O . VAL A 1 129 ? -20.817 8.008 -6.554 1.00 73.44 129 VAL A O 1
ATOM 1046 N N . MET A 1 130 ? -18.641 7.936 -6.046 1.00 78.56 130 MET A N 1
ATOM 1047 C CA . MET A 1 130 ? -18.918 7.559 -4.657 1.00 78.56 130 MET A CA 1
ATOM 1048 C C . MET A 1 130 ? -19.577 8.724 -3.900 1.00 78.56 130 MET A C 1
ATOM 1050 O O . MET A 1 130 ? -19.076 9.848 -3.952 1.00 78.56 130 MET A O 1
ATOM 1054 N N . PRO A 1 131 ? -20.664 8.471 -3.146 1.00 84.25 131 PRO A N 1
ATOM 1055 C CA . PRO A 1 131 ? -21.249 9.473 -2.266 1.00 84.25 131 PRO A CA 1
ATOM 1056 C C . PRO A 1 131 ? -20.209 10.060 -1.302 1.00 84.25 131 PRO A C 1
ATOM 1058 O O . PRO A 1 131 ? -19.428 9.317 -0.704 1.00 84.25 131 PRO A O 1
ATOM 1061 N N . SER A 1 132 ? -20.244 11.379 -1.096 1.00 83.50 132 SER A N 1
ATOM 1062 C CA . SER A 1 132 ? -19.279 12.121 -0.264 1.00 83.50 132 SER A CA 1
ATOM 1063 C C . SER A 1 132 ? -19.098 11.535 1.139 1.00 83.50 132 SER A C 1
ATOM 1065 O O . SER A 1 132 ? -17.977 11.405 1.614 1.00 83.50 132 SER A O 1
ATOM 1067 N N . HIS A 1 133 ? -20.177 11.079 1.779 1.00 82.94 133 HIS A N 1
ATOM 1068 C CA . HIS A 1 133 ? -20.108 10.464 3.108 1.00 82.94 133 HIS A CA 1
ATOM 1069 C C . HIS A 1 133 ? -19.306 9.150 3.136 1.00 82.94 133 HIS A C 1
ATOM 1071 O O . HIS A 1 133 ? -18.750 8.790 4.174 1.00 82.94 133 HIS A O 1
ATOM 1077 N N . ILE A 1 134 ? -19.232 8.419 2.016 1.00 78.31 134 ILE A N 1
ATOM 1078 C CA . ILE A 1 134 ? -18.393 7.222 1.911 1.00 78.31 134 ILE A CA 1
ATOM 1079 C C . ILE A 1 134 ? -16.927 7.624 1.748 1.00 78.31 134 ILE A C 1
ATOM 1081 O O . ILE A 1 134 ? -16.073 6.995 2.366 1.00 78.31 134 ILE A O 1
ATOM 1085 N N . LEU A 1 135 ? -16.645 8.694 0.997 1.00 78.81 135 LEU A N 1
ATOM 1086 C CA . LEU A 1 135 ? -15.296 9.253 0.857 1.00 78.81 135 LEU A CA 1
ATOM 1087 C C . LEU A 1 135 ? -14.744 9.710 2.207 1.00 78.81 135 LEU A C 1
ATOM 1089 O O . LEU A 1 135 ? -13.717 9.199 2.638 1.00 78.81 135 LEU A O 1
ATOM 1093 N N . THR A 1 136 ? -15.487 10.546 2.937 1.00 83.19 136 THR A N 1
ATOM 1094 C CA . THR A 1 136 ? -15.102 11.010 4.282 1.00 83.19 136 THR A CA 1
ATOM 1095 C C . THR A 1 136 ? -14.870 9.841 5.240 1.00 83.19 136 THR A C 1
ATOM 1097 O O . THR A 1 136 ? -13.950 9.836 6.057 1.00 83.19 136 THR A O 1
ATOM 1100 N N . ARG A 1 137 ? -15.695 8.796 5.126 1.00 79.31 137 ARG A N 1
ATOM 1101 C CA . ARG A 1 137 ? -15.534 7.585 5.928 1.00 79.31 137 ARG A CA 1
ATOM 1102 C C . ARG A 1 137 ? -14.276 6.802 5.541 1.00 79.31 137 ARG A C 1
ATOM 1104 O O . ARG A 1 137 ? -13.602 6.301 6.433 1.00 79.31 137 ARG A O 1
ATOM 1111 N N . LEU A 1 138 ? -13.952 6.678 4.256 1.00 77.25 138 LEU A N 1
ATOM 1112 C CA . LEU A 1 138 ? -12.717 6.032 3.801 1.00 77.25 138 LEU A CA 1
ATOM 1113 C C . LEU A 1 138 ? -11.479 6.821 4.235 1.00 77.25 138 LEU A C 1
ATOM 1115 O O . LEU A 1 138 ? -10.532 6.215 4.729 1.00 77.25 138 LEU A O 1
ATOM 1119 N N . GLU A 1 139 ? -11.538 8.148 4.154 1.00 79.88 139 GLU A N 1
ATOM 1120 C CA . GLU A 1 139 ? -10.484 9.048 4.623 1.00 79.88 139 GLU A CA 1
ATOM 1121 C C . GLU A 1 139 ? -10.171 8.840 6.106 1.00 79.88 139 GLU A C 1
ATOM 1123 O O . GLU A 1 139 ? -9.007 8.717 6.480 1.00 79.88 139 GLU A O 1
ATOM 1128 N N . SER A 1 140 ? -11.205 8.662 6.938 1.00 79.56 140 SER A N 1
ATOM 1129 C CA . SER A 1 140 ? -11.038 8.368 8.369 1.00 79.56 140 SER A CA 1
ATOM 1130 C C . SER A 1 140 ? -10.362 7.022 8.671 1.00 79.56 140 SER A C 1
ATOM 1132 O O . SER A 1 140 ? -9.954 6.774 9.802 1.00 79.56 140 SER A O 1
ATOM 1134 N N . PHE A 1 141 ? -10.259 6.129 7.681 1.00 77.56 141 PHE A N 1
ATOM 1135 C CA . PHE A 1 141 ? -9.630 4.815 7.829 1.00 77.56 141 PHE A CA 1
ATOM 1136 C C . PHE A 1 141 ? -8.178 4.773 7.355 1.00 77.56 141 PHE A C 1
ATOM 1138 O O . PHE A 1 141 ? -7.551 3.712 7.465 1.00 77.56 141 PHE A O 1
ATOM 1145 N N . HIS A 1 142 ? -7.660 5.862 6.787 1.00 76.50 142 HIS A N 1
ATOM 1146 C CA . HIS A 1 142 ? -6.289 5.906 6.303 1.00 76.50 142 HIS A CA 1
ATOM 1147 C C . HIS A 1 142 ? -5.287 6.069 7.448 1.00 76.50 142 HIS A C 1
ATOM 1149 O O . HIS A 1 142 ? -5.594 6.596 8.515 1.00 76.50 142 HIS A O 1
ATOM 1155 N N . ASP A 1 143 ? -4.078 5.561 7.216 1.00 75.19 143 ASP A N 1
ATOM 1156 C CA . ASP A 1 143 ? -2.961 5.731 8.136 1.00 75.19 143 ASP A CA 1
ATOM 1157 C C . ASP A 1 143 ? -2.535 7.204 8.164 1.00 75.19 143 ASP A C 1
ATOM 1159 O O . ASP A 1 143 ? -2.119 7.755 7.146 1.00 75.19 143 ASP A O 1
ATOM 1163 N N . THR A 1 144 ? -2.607 7.822 9.341 1.00 70.50 144 THR A N 1
ATOM 1164 C CA . THR A 1 144 ? -2.190 9.210 9.571 1.00 70.50 144 THR A CA 1
ATOM 1165 C C . THR A 1 144 ? -0.683 9.409 9.455 1.00 70.50 144 THR A C 1
ATOM 1167 O O . THR A 1 144 ? -0.233 10.530 9.234 1.00 70.50 144 THR A O 1
ATOM 1170 N N . ARG A 1 145 ? 0.112 8.342 9.606 1.00 75.94 145 ARG A N 1
ATOM 1171 C CA . ARG A 1 145 ? 1.572 8.398 9.475 1.00 75.94 145 ARG A CA 1
ATOM 1172 C C 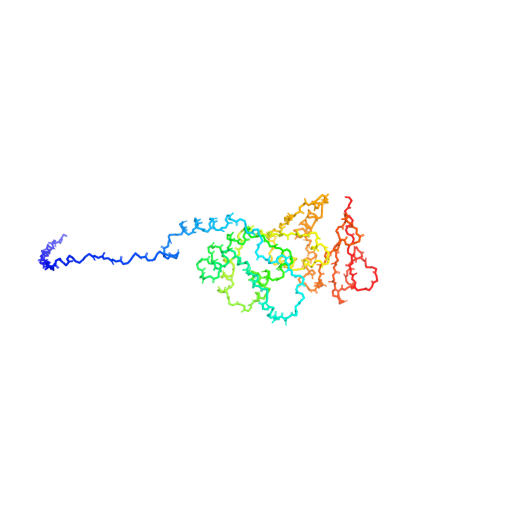. ARG A 1 145 ? 2.020 8.390 8.023 1.00 75.94 145 ARG A C 1
ATOM 1174 O O . ARG A 1 145 ? 3.156 8.779 7.761 1.00 75.94 145 ARG A O 1
ATOM 1181 N N . CYS A 1 146 ? 1.150 7.964 7.105 1.00 84.69 146 CYS A N 1
ATOM 1182 C CA . CYS A 1 146 ? 1.466 7.831 5.692 1.00 84.69 146 CYS A CA 1
ATOM 1183 C C . CYS A 1 146 ? 2.722 6.958 5.488 1.00 84.69 146 CYS A C 1
ATOM 1185 O O . CYS A 1 146 ? 3.636 7.347 4.763 1.00 84.69 146 CYS A O 1
ATOM 1187 N N . ILE A 1 147 ? 2.808 5.787 6.140 1.00 91.31 147 ILE A N 1
ATOM 1188 C CA . ILE A 1 147 ? 3.938 4.857 5.963 1.00 91.31 147 ILE A CA 1
ATOM 1189 C C . ILE A 1 147 ? 3.423 3.478 5.552 1.00 91.31 147 ILE A C 1
ATOM 1191 O O . ILE A 1 147 ? 2.719 2.809 6.299 1.00 91.31 147 ILE A O 1
ATOM 1195 N N . LEU A 1 148 ? 3.845 3.003 4.381 1.00 92.25 148 LEU A N 1
ATOM 1196 C CA . LEU A 1 148 ? 3.598 1.636 3.930 1.00 92.25 148 LEU A CA 1
ATOM 1197 C C . LEU A 1 148 ? 4.851 0.788 4.145 1.00 92.25 148 LEU A C 1
ATOM 1199 O O . LEU A 1 148 ? 5.844 0.968 3.440 1.00 92.25 148 LEU A O 1
ATOM 1203 N N . GLN A 1 149 ? 4.797 -0.161 5.080 1.00 92.19 149 GLN A N 1
ATOM 1204 C CA . GLN A 1 149 ? 5.906 -1.082 5.321 1.00 92.19 149 GLN A CA 1
ATOM 1205 C C . GLN A 1 149 ? 5.767 -2.345 4.472 1.00 92.19 149 GLN A C 1
ATOM 1207 O O . GLN A 1 149 ? 4.784 -3.085 4.558 1.00 92.19 149 GLN A O 1
ATOM 1212 N N . LEU A 1 150 ? 6.792 -2.615 3.676 1.00 91.94 150 LEU A N 1
ATOM 1213 C CA . LEU A 1 150 ? 6.888 -3.764 2.797 1.00 91.94 150 LEU A CA 1
ATOM 1214 C C . LEU A 1 150 ? 7.929 -4.738 3.318 1.00 91.94 150 LEU A C 1
ATOM 1216 O O . LEU A 1 150 ? 8.968 -4.349 3.845 1.00 91.94 150 LEU A O 1
ATOM 1220 N N . TRP A 1 151 ? 7.643 -6.013 3.131 1.00 88.88 151 TRP A N 1
ATOM 1221 C CA . TRP A 1 151 ? 8.561 -7.102 3.389 1.00 88.88 151 TRP A CA 1
ATOM 1222 C C . TRP A 1 151 ? 8.928 -7.742 2.059 1.00 88.88 151 TRP A C 1
ATOM 1224 O O . TRP A 1 151 ? 8.058 -8.286 1.373 1.00 88.88 151 TRP A O 1
ATOM 1234 N N . PHE A 1 152 ? 10.202 -7.647 1.692 1.00 86.56 152 PHE A N 1
ATOM 1235 C CA . PHE A 1 152 ? 10.714 -8.185 0.436 1.00 86.56 152 PHE A CA 1
ATOM 1236 C C . PHE A 1 152 ? 11.529 -9.447 0.676 1.00 86.56 152 PHE A C 1
ATOM 1238 O O . PHE A 1 152 ? 12.324 -9.528 1.614 1.00 86.56 152 PHE A O 1
ATOM 1245 N N . ARG A 1 153 ? 11.347 -10.415 -0.218 1.00 85.38 153 ARG A N 1
ATOM 1246 C CA . ARG A 1 153 ? 12.248 -11.550 -0.400 1.00 85.38 153 ARG A CA 1
ATOM 1247 C C . ARG A 1 153 ? 13.125 -11.304 -1.616 1.00 85.38 153 ARG A C 1
ATOM 1249 O O . ARG A 1 153 ? 12.728 -10.600 -2.537 1.00 85.38 153 ARG A O 1
ATOM 1256 N N . ILE A 1 154 ? 14.283 -11.949 -1.663 1.00 82.19 154 ILE A N 1
ATOM 1257 C CA . ILE A 1 154 ? 15.157 -11.902 -2.846 1.00 82.19 154 ILE A CA 1
ATOM 1258 C C . ILE A 1 154 ? 14.404 -12.411 -4.085 1.00 82.19 154 ILE A C 1
ATOM 1260 O O . ILE A 1 154 ? 14.473 -11.805 -5.149 1.00 82.19 154 ILE A O 1
ATOM 1264 N N . ASP A 1 155 ? 13.584 -13.453 -3.928 1.00 84.69 155 ASP A N 1
ATOM 1265 C CA . ASP A 1 155 ? 12.754 -13.989 -5.012 1.00 84.69 155 ASP A CA 1
ATOM 1266 C C . ASP A 1 155 ? 11.749 -12.976 -5.578 1.00 84.69 155 ASP A C 1
ATOM 1268 O O . ASP A 1 155 ? 11.402 -13.058 -6.755 1.00 84.69 155 ASP A O 1
ATOM 1272 N N . ASP A 1 156 ? 11.307 -12.005 -4.774 1.00 86.25 156 ASP A N 1
ATOM 1273 C CA . ASP A 1 156 ? 10.379 -10.961 -5.215 1.00 86.25 156 ASP A CA 1
ATOM 1274 C C . ASP A 1 156 ? 11.040 -9.976 -6.201 1.00 86.25 156 ASP A C 1
ATOM 1276 O O . ASP A 1 156 ? 10.346 -9.297 -6.960 1.00 86.25 156 ASP A O 1
ATOM 1280 N N . LEU A 1 157 ? 12.378 -9.913 -6.234 1.00 85.38 157 LEU A N 1
ATOM 1281 C CA . LEU A 1 157 ? 13.141 -9.093 -7.184 1.00 85.38 157 LEU A CA 1
ATOM 1282 C C . LEU A 1 157 ? 13.172 -9.702 -8.597 1.00 85.38 157 LEU A C 1
ATOM 1284 O O . LEU A 1 157 ? 13.562 -9.030 -9.553 1.00 85.38 157 LEU A O 1
ATOM 1288 N N . ASN A 1 158 ? 12.740 -10.957 -8.751 1.00 86.38 158 ASN A N 1
ATOM 1289 C CA . ASN A 1 158 ? 12.718 -11.667 -10.025 1.00 86.38 158 ASN A CA 1
ATOM 1290 C C . ASN A 1 158 ? 11.322 -11.599 -10.666 1.00 86.38 158 ASN A C 1
ATOM 1292 O O . ASN A 1 158 ? 10.453 -12.414 -10.368 1.00 86.38 158 ASN A O 1
ATOM 1296 N N . ASP A 1 159 ? 11.122 -10.648 -11.583 1.00 86.62 159 ASP A N 1
ATOM 1297 C CA . ASP A 1 159 ? 9.867 -10.400 -12.325 1.00 86.62 159 ASP A CA 1
ATOM 1298 C C . ASP A 1 159 ? 8.704 -9.853 -11.470 1.00 86.62 159 ASP A C 1
ATOM 1300 O O . ASP A 1 159 ? 7.554 -9.792 -11.911 1.00 86.62 159 ASP A O 1
ATOM 1304 N N . GLY A 1 160 ? 8.992 -9.391 -10.251 1.00 90.94 160 GLY A N 1
ATOM 1305 C CA . GLY A 1 160 ? 8.012 -8.760 -9.374 1.00 90.94 160 GLY A CA 1
ATOM 1306 C C . GLY A 1 160 ? 7.488 -7.434 -9.931 1.00 90.94 160 GLY A C 1
ATOM 1307 O O . GLY A 1 160 ? 8.266 -6.525 -10.221 1.00 90.94 160 GLY A O 1
ATOM 1308 N N . SER A 1 161 ? 6.165 -7.287 -10.059 1.00 93.94 161 SER A N 1
ATOM 1309 C CA . SER A 1 161 ? 5.546 -6.024 -10.488 1.00 93.94 161 SER A CA 1
ATOM 1310 C C . SER A 1 161 ? 5.429 -5.038 -9.323 1.00 93.94 161 SER A C 1
ATOM 1312 O O . SER A 1 161 ? 4.706 -5.285 -8.357 1.00 93.94 161 SER A O 1
ATOM 1314 N N . ILE A 1 162 ? 6.090 -3.884 -9.439 1.00 95.50 162 ILE A N 1
ATOM 1315 C CA . ILE A 1 162 ? 5.968 -2.756 -8.498 1.00 95.50 162 ILE A CA 1
ATOM 1316 C C . ILE A 1 162 ? 4.919 -1.727 -8.950 1.00 95.50 162 ILE A C 1
ATOM 1318 O O . ILE A 1 162 ? 4.688 -0.734 -8.263 1.00 95.50 162 ILE A O 1
ATOM 1322 N N . MET A 1 163 ? 4.24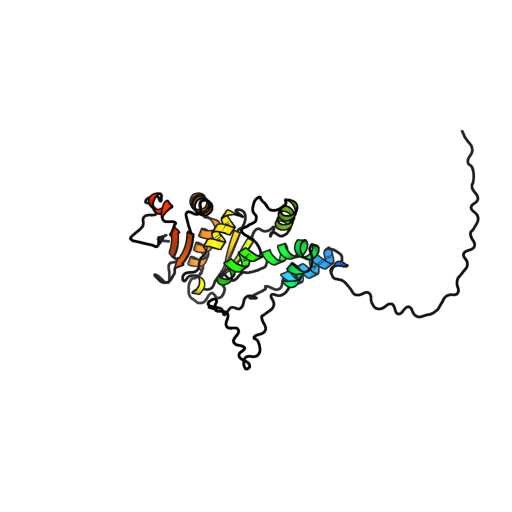2 -1.955 -10.081 1.00 95.12 163 MET A N 1
ATOM 1323 C CA . MET A 1 163 ? 3.217 -1.044 -10.605 1.00 95.12 163 MET A CA 1
ATOM 1324 C C . MET A 1 163 ? 2.115 -0.688 -9.582 1.00 95.12 163 MET A C 1
ATOM 1326 O O . MET A 1 163 ? 1.746 0.486 -9.506 1.00 95.12 163 MET A O 1
ATOM 1330 N N . PRO A 1 164 ? 1.587 -1.620 -8.759 1.00 95.19 164 PRO A N 1
ATOM 1331 C CA . PRO A 1 164 ? 0.599 -1.266 -7.739 1.00 95.19 164 PRO A CA 1
ATOM 1332 C C . PRO A 1 164 ? 1.122 -0.252 -6.712 1.00 95.19 164 PRO A C 1
ATOM 1334 O O . PRO A 1 164 ? 0.375 0.628 -6.295 1.00 95.19 164 PRO A O 1
ATOM 1337 N N . LEU A 1 165 ? 2.403 -0.342 -6.340 1.00 95.44 165 LEU A N 1
ATOM 1338 C CA . LEU A 1 165 ? 3.045 0.586 -5.404 1.00 95.44 165 LEU A CA 1
ATOM 1339 C C . LEU A 1 165 ? 3.199 1.975 -6.016 1.00 95.44 165 LEU A C 1
ATOM 1341 O O . LEU A 1 165 ? 2.912 2.969 -5.358 1.00 95.44 165 LEU A O 1
ATOM 1345 N N . LEU A 1 166 ? 3.593 2.043 -7.287 1.00 95.25 166 LEU A N 1
ATOM 1346 C CA . LEU A 1 166 ? 3.716 3.308 -8.007 1.00 95.25 166 LEU A CA 1
ATOM 1347 C C . LEU A 1 166 ? 2.353 3.993 -8.174 1.00 95.25 166 LEU A C 1
ATOM 1349 O O . LEU A 1 166 ? 2.217 5.179 -7.898 1.00 95.25 166 LEU A O 1
ATOM 1353 N N . LYS A 1 167 ? 1.304 3.246 -8.541 1.00 93.81 167 LYS A N 1
ATOM 1354 C CA . LYS A 1 167 ? -0.069 3.785 -8.590 1.00 93.81 167 LYS A CA 1
ATOM 1355 C C . LYS A 1 167 ? -0.537 4.289 -7.229 1.00 93.81 167 LYS A C 1
ATOM 1357 O O . LYS A 1 167 ? -1.178 5.336 -7.150 1.00 93.81 167 LYS A O 1
ATOM 1362 N N . PHE A 1 168 ? -0.213 3.548 -6.175 1.00 93.12 168 PHE A N 1
ATOM 1363 C CA . PHE A 1 168 ? -0.509 3.936 -4.807 1.00 93.12 168 PHE A CA 1
ATOM 1364 C C . PHE A 1 168 ? 0.213 5.239 -4.424 1.00 93.12 168 PHE A C 1
ATOM 1366 O O . PHE A 1 168 ? -0.444 6.172 -3.974 1.00 93.12 168 PHE A O 1
ATOM 1373 N N . ARG A 1 169 ? 1.516 5.360 -4.704 1.00 93.56 169 ARG A N 1
ATOM 1374 C CA . ARG A 1 169 ? 2.317 6.580 -4.492 1.00 93.56 169 ARG A CA 1
ATOM 1375 C C . ARG A 1 169 ? 1.737 7.795 -5.223 1.00 93.56 169 ARG A C 1
ATOM 1377 O O . ARG A 1 169 ? 1.551 8.842 -4.619 1.00 93.56 169 ARG A O 1
ATOM 1384 N N . VAL A 1 170 ? 1.377 7.632 -6.497 1.00 92.56 170 VAL A N 1
ATOM 1385 C CA . VAL A 1 170 ? 0.756 8.680 -7.330 1.00 92.56 170 VAL A CA 1
ATOM 1386 C C . VAL A 1 170 ? -0.573 9.172 -6.739 1.00 92.56 170 VAL A C 1
ATOM 1388 O O . VAL A 1 170 ? -0.920 10.351 -6.879 1.00 92.56 170 VAL A O 1
ATOM 1391 N N . ARG A 1 171 ? -1.339 8.278 -6.098 1.00 89.75 171 ARG A N 1
ATOM 1392 C CA . ARG A 1 171 ? -2.597 8.615 -5.414 1.00 89.75 171 ARG A CA 1
ATOM 1393 C C . ARG A 1 171 ? -2.359 9.258 -4.046 1.00 89.75 171 ARG A C 1
ATOM 1395 O O . ARG A 1 171 ? -3.092 10.173 -3.692 1.00 89.75 171 ARG A O 1
ATOM 1402 N N . TYR A 1 172 ? -1.346 8.800 -3.315 1.00 90.25 172 TYR A N 1
ATOM 1403 C CA . TYR A 1 172 ? -1.015 9.253 -1.965 1.00 90.25 172 TYR A CA 1
ATOM 1404 C C . TYR A 1 172 ? 0.435 9.773 -1.913 1.00 90.25 172 TYR A C 1
ATOM 1406 O O . TYR A 1 172 ? 1.318 9.092 -1.381 1.00 90.25 172 TYR A O 1
ATOM 1414 N N . PRO A 1 173 ? 0.696 10.985 -2.442 1.00 90.81 173 PRO A N 1
ATOM 1415 C CA . PRO A 1 173 ? 2.042 11.550 -2.586 1.00 90.81 173 PRO A CA 1
ATOM 1416 C C . PRO A 1 173 ? 2.706 11.949 -1.260 1.00 90.81 173 PRO A C 1
ATOM 1418 O O . PRO A 1 173 ? 3.891 12.274 -1.237 1.00 90.81 173 PRO A O 1
ATOM 1421 N N . GLU A 1 174 ? 2.002 11.844 -0.137 1.00 90.75 174 GLU A N 1
ATOM 1422 C CA . GLU A 1 174 ? 2.593 11.976 1.200 1.00 90.75 174 GLU A CA 1
ATOM 1423 C C . GLU A 1 174 ? 3.058 10.628 1.770 1.00 90.75 174 GLU A C 1
ATOM 1425 O O . GLU A 1 174 ? 3.800 10.579 2.749 1.00 90.75 174 GLU A O 1
ATOM 1430 N N . THR A 1 175 ? 2.649 9.508 1.159 1.00 91.12 175 THR A N 1
ATOM 1431 C CA . THR A 1 175 ? 2.967 8.180 1.688 1.00 91.12 175 THR A CA 1
ATOM 1432 C C . THR A 1 175 ? 4.387 7.755 1.370 1.00 91.12 175 THR A C 1
ATOM 1434 O O . THR A 1 175 ? 4.764 7.644 0.202 1.00 91.12 175 THR A O 1
ATOM 1437 N N . LYS A 1 176 ? 5.149 7.458 2.423 1.00 93.56 176 LYS A N 1
ATOM 1438 C CA . LYS A 1 176 ? 6.485 6.876 2.358 1.00 93.56 176 LYS A CA 1
ATOM 1439 C C . LYS A 1 176 ? 6.389 5.360 2.299 1.00 93.56 176 LYS A C 1
ATOM 1441 O O . LYS A 1 176 ? 5.770 4.728 3.153 1.00 93.56 176 LYS A O 1
ATOM 1446 N N . ILE A 1 177 ? 7.029 4.765 1.305 1.00 94.81 177 ILE A N 1
ATOM 1447 C CA . ILE A 1 177 ? 7.125 3.313 1.176 1.00 94.81 177 ILE A CA 1
ATOM 1448 C C . ILE A 1 177 ? 8.449 2.881 1.798 1.00 94.81 177 ILE A C 1
ATOM 1450 O O . ILE A 1 177 ? 9.511 3.288 1.335 1.00 94.81 177 ILE A O 1
ATOM 1454 N N . MET A 1 178 ? 8.391 2.075 2.853 1.00 93.00 178 MET A N 1
ATOM 1455 C CA . MET A 1 178 ? 9.563 1.540 3.540 1.00 93.00 178 MET A CA 1
ATOM 1456 C C . MET A 1 178 ? 9.714 0.060 3.232 1.00 93.00 178 MET A C 1
ATOM 1458 O O . MET A 1 178 ? 8.790 -0.713 3.469 1.00 93.00 178 MET A O 1
ATOM 1462 N N . ILE A 1 179 ? 10.882 -0.346 2.744 1.00 91.62 179 ILE A N 1
ATOM 1463 C CA . ILE A 1 179 ? 11.178 -1.750 2.476 1.00 91.62 179 ILE A CA 1
ATOM 1464 C C . ILE A 1 179 ? 12.063 -2.292 3.591 1.00 91.62 179 ILE A C 1
ATOM 1466 O O . ILE A 1 179 ? 13.172 -1.813 3.807 1.00 91.62 179 ILE A O 1
ATOM 1470 N N . ASN A 1 180 ? 11.567 -3.315 4.277 1.00 87.06 180 ASN A N 1
ATOM 1471 C CA . ASN A 1 180 ? 12.328 -4.085 5.245 1.00 87.06 180 ASN A CA 1
ATOM 1472 C C . ASN A 1 180 ? 12.831 -5.366 4.576 1.00 87.06 180 ASN A C 1
ATOM 1474 O O . ASN A 1 180 ? 12.067 -6.058 3.892 1.00 87.06 180 ASN A O 1
ATOM 1478 N N . ASN A 1 181 ? 14.109 -5.684 4.789 1.00 78.56 181 ASN A N 1
ATOM 1479 C CA . ASN A 1 181 ? 14.664 -6.952 4.343 1.00 78.56 181 ASN A CA 1
ATOM 1480 C C . ASN A 1 181 ? 14.230 -8.060 5.292 1.00 78.56 181 ASN A C 1
ATOM 1482 O O . ASN A 1 181 ? 14.379 -7.923 6.508 1.00 78.56 181 ASN A O 1
ATOM 1486 N N . GLY A 1 182 ? 13.673 -9.126 4.730 1.00 66.25 182 GLY A N 1
ATOM 1487 C CA . GLY A 1 182 ? 13.068 -10.156 5.539 1.00 66.25 182 GLY A CA 1
ATOM 1488 C C . GLY A 1 182 ? 14.027 -11.145 6.170 1.00 66.25 182 GLY A C 1
ATOM 1489 O O . GLY A 1 182 ? 13.836 -11.549 7.308 1.00 66.25 182 GLY A O 1
ATOM 1490 N N . ASP A 1 183 ? 15.063 -11.483 5.421 1.00 62.03 183 ASP A N 1
ATOM 1491 C CA . ASP A 1 183 ? 16.084 -12.448 5.787 1.00 62.03 183 ASP A CA 1
ATOM 1492 C C . ASP A 1 183 ? 17.354 -11.975 5.077 1.00 62.03 183 ASP A C 1
ATOM 1494 O O . ASP A 1 183 ? 17.617 -12.328 3.926 1.00 62.03 183 ASP A O 1
ATOM 1498 N N . ALA A 1 184 ? 18.103 -11.070 5.709 1.00 48.91 184 ALA A N 1
ATOM 1499 C CA . ALA A 1 184 ? 19.394 -10.645 5.182 1.00 48.91 184 ALA A CA 1
ATOM 1500 C C . ALA A 1 184 ? 20.412 -11.778 5.397 1.00 48.91 184 ALA A C 1
ATOM 1502 O O . ALA A 1 184 ? 21.157 -11.771 6.370 1.00 48.91 184 ALA A O 1
ATOM 1503 N N . GLY A 1 185 ? 20.394 -12.782 4.517 1.00 55.97 185 GLY A N 1
ATOM 1504 C CA . GLY A 1 185 ? 21.567 -13.626 4.283 1.00 55.97 185 GLY A CA 1
ATOM 1505 C C . GLY A 1 185 ? 22.683 -12.828 3.594 1.00 55.97 185 GLY A C 1
ATOM 1506 O O . GLY A 1 185 ? 22.417 -11.749 3.071 1.00 55.97 185 GLY A O 1
ATOM 1507 N N . ASP A 1 186 ? 23.898 -13.385 3.566 1.00 52.38 186 ASP A N 1
ATOM 1508 C CA . ASP A 1 186 ? 25.205 -12.777 3.210 1.00 52.38 186 ASP A CA 1
ATOM 1509 C C . ASP A 1 186 ? 25.350 -12.041 1.855 1.00 52.38 186 ASP A C 1
ATOM 1511 O O . ASP A 1 186 ? 26.431 -11.551 1.528 1.00 52.38 186 ASP A O 1
ATOM 1515 N N . LEU A 1 187 ? 24.304 -11.942 1.033 1.00 56.00 187 LEU A N 1
ATOM 1516 C CA . LEU A 1 187 ? 24.302 -10.976 -0.073 1.00 56.00 187 LEU A CA 1
ATOM 1517 C C . LEU A 1 187 ? 24.234 -9.571 0.530 1.00 56.00 187 LEU A C 1
ATOM 1519 O O . LEU A 1 187 ? 23.668 -9.442 1.599 1.00 56.00 187 LEU A O 1
ATOM 1523 N N . ASP A 1 188 ? 24.773 -8.532 -0.114 1.00 64.06 188 ASP A N 1
ATOM 1524 C CA . ASP A 1 188 ? 24.604 -7.135 0.322 1.00 64.06 188 ASP A CA 1
ATOM 1525 C C . ASP A 1 188 ? 23.282 -6.580 -0.246 1.00 64.06 188 ASP A C 1
ATOM 1527 O O . ASP A 1 188 ? 23.260 -5.945 -1.308 1.00 64.06 188 ASP A O 1
ATOM 1531 N N . PRO A 1 189 ? 22.124 -6.847 0.387 1.00 59.25 189 PRO A N 1
ATOM 1532 C CA . PRO A 1 189 ? 20.815 -6.561 -0.167 1.00 59.25 189 PRO A CA 1
ATOM 1533 C C . PRO A 1 189 ? 20.462 -5.099 0.152 1.00 59.25 189 PRO A C 1
ATOM 1535 O O . PRO A 1 189 ? 19.446 -4.588 -0.320 1.00 59.25 189 PRO A O 1
ATOM 1538 N N . GLN A 1 190 ? 21.303 -4.418 0.947 1.00 64.56 190 GLN A N 1
ATOM 1539 C CA . GLN A 1 190 ? 21.119 -3.045 1.385 1.00 64.56 190 GLN A CA 1
ATOM 1540 C C . GLN A 1 190 ? 21.197 -2.100 0.188 1.00 64.56 190 GLN A C 1
ATOM 1542 O O . GLN A 1 190 ? 20.390 -1.176 0.101 1.00 64.56 190 GLN A O 1
ATOM 1547 N N . ASN A 1 191 ? 22.052 -2.393 -0.799 1.00 76.56 191 ASN A N 1
ATOM 1548 C CA . ASN A 1 191 ? 22.161 -1.572 -2.005 1.00 76.56 191 ASN A CA 1
ATOM 1549 C C . ASN A 1 191 ? 20.903 -1.646 -2.885 1.00 76.56 191 ASN A C 1
ATOM 1551 O O . ASN A 1 191 ? 20.411 -0.618 -3.352 1.00 76.56 191 ASN A O 1
ATOM 1555 N N . HIS A 1 192 ? 20.331 -2.839 -3.093 1.00 82.44 192 HIS A N 1
ATOM 1556 C CA . HIS A 1 192 ? 19.133 -2.994 -3.937 1.00 82.44 192 HIS A CA 1
ATOM 1557 C C . HIS A 1 192 ? 17.880 -2.485 -3.246 1.00 82.44 192 HIS A C 1
ATOM 1559 O O . HIS A 1 192 ? 17.071 -1.800 -3.868 1.00 82.44 192 HIS A O 1
ATOM 1565 N N . ILE A 1 193 ? 17.731 -2.788 -1.957 1.00 85.12 193 ILE A N 1
ATOM 1566 C CA . ILE A 1 193 ? 16.593 -2.337 -1.158 1.00 85.12 193 ILE A CA 1
ATOM 1567 C C . ILE A 1 193 ? 16.634 -0.822 -0.975 1.00 85.12 193 ILE A C 1
ATOM 1569 O O . ILE A 1 193 ? 15.602 -0.169 -1.137 1.00 85.12 193 ILE A O 1
ATOM 1573 N N . GLY A 1 194 ? 17.807 -0.253 -0.691 1.00 85.00 194 GLY A N 1
ATOM 1574 C CA . GLY A 1 194 ? 17.999 1.191 -0.598 1.00 85.00 194 GLY A CA 1
ATOM 1575 C C . GLY A 1 194 ? 17.642 1.886 -1.908 1.00 85.00 194 GLY A C 1
ATOM 1576 O O . GLY A 1 194 ? 16.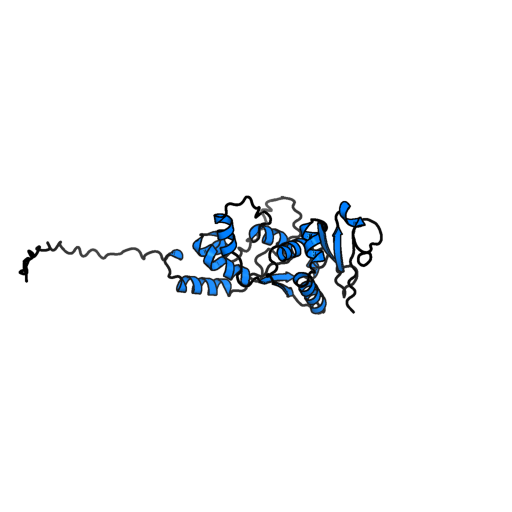839 2.818 -1.907 1.00 85.00 194 GLY A O 1
ATOM 1577 N N . TYR A 1 195 ? 18.141 1.370 -3.036 1.00 85.25 195 TYR A N 1
ATOM 1578 C CA . TYR A 1 195 ? 17.818 1.901 -4.358 1.00 85.25 195 TYR A CA 1
ATOM 1579 C C . TYR A 1 195 ? 16.327 1.790 -4.698 1.00 85.25 195 TYR A C 1
ATOM 1581 O O . TYR A 1 195 ? 15.728 2.761 -5.152 1.00 85.25 195 TYR A O 1
ATOM 1589 N N . LEU A 1 196 ? 15.701 0.635 -4.457 1.00 89.25 196 LEU A N 1
ATOM 1590 C CA . LEU A 1 196 ? 14.276 0.443 -4.724 1.00 89.25 196 LEU A CA 1
ATOM 1591 C C . LEU A 1 196 ? 13.412 1.340 -3.829 1.00 89.25 196 LEU A C 1
ATOM 1593 O O . LEU A 1 196 ? 12.441 1.931 -4.299 1.00 89.25 196 LEU A O 1
ATOM 1597 N N . THR A 1 197 ? 13.787 1.487 -2.558 1.00 91.69 197 THR A N 1
ATOM 1598 C CA . THR A 1 197 ? 13.131 2.406 -1.620 1.00 91.69 197 THR A CA 1
ATOM 1599 C C . THR A 1 197 ? 13.252 3.843 -2.113 1.00 91.69 197 THR A C 1
ATOM 1601 O O . THR A 1 197 ? 12.250 4.553 -2.169 1.00 91.69 197 THR A O 1
ATOM 1604 N N . TRP A 1 198 ? 14.448 4.272 -2.519 1.00 89.38 198 TRP A N 1
ATOM 1605 C CA . TRP A 1 198 ? 14.659 5.589 -3.113 1.00 89.38 198 TRP A CA 1
ATOM 1606 C C . TRP A 1 198 ? 13.804 5.773 -4.373 1.00 89.38 198 TRP A C 1
ATOM 1608 O O . TRP A 1 198 ? 13.038 6.727 -4.454 1.00 89.38 198 TRP A O 1
ATOM 1618 N N . PHE A 1 199 ? 13.825 4.817 -5.304 1.00 90.44 199 PHE A N 1
ATOM 1619 C CA . PHE A 1 199 ? 13.058 4.873 -6.550 1.00 90.44 199 PHE A CA 1
ATOM 1620 C C . PHE A 1 199 ? 11.544 5.007 -6.314 1.00 90.44 199 PHE A C 1
ATOM 1622 O O . PHE A 1 199 ? 10.888 5.816 -6.966 1.00 90.44 199 PHE A O 1
ATOM 1629 N N . LEU A 1 200 ? 10.983 4.247 -5.367 1.00 92.50 200 LEU A N 1
ATOM 1630 C CA . LEU A 1 200 ? 9.552 4.289 -5.045 1.00 92.50 200 LEU A CA 1
ATOM 1631 C C . LEU A 1 200 ? 9.114 5.598 -4.369 1.00 92.50 200 LEU A C 1
ATOM 1633 O O . LEU A 1 200 ? 7.940 5.956 -4.452 1.00 92.50 200 LEU A O 1
ATOM 1637 N N . ASN A 1 201 ? 10.025 6.294 -3.684 1.00 91.31 201 ASN A N 1
ATOM 1638 C CA . ASN A 1 201 ? 9.715 7.532 -2.964 1.00 91.31 201 ASN A CA 1
ATOM 1639 C C . ASN A 1 201 ? 10.104 8.801 -3.741 1.00 91.31 201 ASN A C 1
ATOM 1641 O O . ASN A 1 201 ? 9.503 9.850 -3.520 1.00 91.31 201 ASN A O 1
ATOM 1645 N N . THR A 1 202 ? 11.079 8.706 -4.645 1.00 87.31 202 THR A N 1
ATOM 1646 C CA . THR A 1 202 ? 11.657 9.819 -5.417 1.00 87.31 202 THR A CA 1
ATOM 1647 C C . THR A 1 202 ? 11.287 9.739 -6.904 1.00 87.31 202 THR A C 1
ATOM 1649 O O . THR A 1 202 ? 11.972 10.313 -7.749 1.00 87.31 202 THR A O 1
ATOM 1652 N N . SER A 1 203 ? 10.204 9.040 -7.263 1.00 78.25 203 SER A N 1
ATOM 1653 C CA . SER A 1 203 ? 9.700 9.070 -8.639 1.00 78.25 203 SER A CA 1
ATOM 1654 C C . SER A 1 203 ? 9.453 10.517 -9.081 1.00 78.25 203 SER A C 1
ATOM 1656 O O . SER A 1 203 ? 8.783 11.285 -8.395 1.00 78.25 203 SER A O 1
ATOM 1658 N N . GLY A 1 204 ? 10.045 10.914 -10.211 1.00 82.94 204 GLY A N 1
ATOM 1659 C CA . GLY A 1 204 ? 9.875 12.264 -10.748 1.00 82.94 204 GLY A CA 1
ATOM 1660 C C . GLY A 1 204 ? 8.452 12.504 -11.264 1.00 82.94 204 GLY A C 1
ATOM 1661 O O . GLY A 1 204 ? 7.763 11.560 -11.656 1.00 82.94 204 GLY A O 1
ATOM 1662 N N . GLU A 1 205 ? 8.041 13.774 -11.344 1.00 88.62 205 GLU A N 1
ATOM 1663 C CA . GLU A 1 205 ? 6.713 14.186 -11.841 1.00 88.62 205 GLU A CA 1
ATOM 1664 C C . GLU A 1 205 ? 6.383 13.618 -13.229 1.00 88.62 205 GLU A C 1
ATOM 1666 O O . GLU A 1 205 ? 5.223 13.344 -13.549 1.00 88.62 205 GLU A O 1
ATOM 1671 N N . GLU A 1 206 ? 7.408 13.402 -14.057 1.00 88.12 206 GLU A N 1
ATOM 1672 C CA . GLU A 1 206 ? 7.255 12.760 -15.355 1.00 88.12 206 GLU A CA 1
ATOM 1673 C C . GLU A 1 206 ? 6.731 11.325 -15.207 1.00 88.12 206 GLU A C 1
ATOM 1675 O O . GLU A 1 206 ? 5.705 10.994 -15.799 1.00 88.12 206 GLU A O 1
ATOM 1680 N N . LEU A 1 207 ? 7.354 10.485 -14.372 1.00 88.06 207 LEU A N 1
ATOM 1681 C CA . LEU A 1 207 ? 6.913 9.100 -14.180 1.00 88.06 207 LEU A CA 1
ATOM 1682 C C . LEU A 1 207 ? 5.465 9.049 -13.674 1.00 88.06 207 LEU A C 1
ATOM 1684 O O . LEU A 1 207 ? 4.642 8.292 -14.196 1.00 88.06 207 LEU A O 1
ATOM 1688 N N . ASP A 1 208 ? 5.138 9.912 -12.717 1.00 92.00 208 ASP A N 1
ATOM 1689 C CA . ASP A 1 208 ? 3.794 10.043 -12.164 1.00 92.00 208 ASP A CA 1
ATOM 1690 C C . ASP A 1 208 ? 2.772 10.443 -13.239 1.00 92.00 208 ASP A C 1
ATOM 1692 O O . ASP A 1 208 ? 1.696 9.845 -13.343 1.00 92.00 208 ASP A O 1
ATOM 1696 N N . SER A 1 209 ? 3.109 11.416 -14.091 1.00 92.00 209 SER A N 1
ATOM 1697 C CA . SER A 1 209 ? 2.278 11.844 -15.223 1.00 92.00 209 SER A CA 1
ATOM 1698 C C . SER A 1 209 ? 2.024 10.698 -16.207 1.00 92.00 209 SER A C 1
ATOM 1700 O O . SER A 1 209 ? 0.886 10.473 -16.637 1.00 92.00 209 SER A O 1
ATOM 1702 N N . TRP A 1 210 ? 3.055 9.909 -16.512 1.00 90.50 210 TRP A N 1
ATOM 1703 C CA . TRP A 1 210 ? 2.947 8.735 -17.375 1.00 90.50 210 TRP A CA 1
ATOM 1704 C C . TRP A 1 210 ? 2.046 7.649 -16.775 1.00 90.50 210 TRP A C 1
ATOM 1706 O O . TRP A 1 210 ? 1.223 7.066 -17.490 1.00 90.50 210 TRP A O 1
ATOM 1716 N N . ILE A 1 211 ? 2.139 7.408 -15.466 1.00 92.62 211 ILE A N 1
ATOM 1717 C CA . ILE A 1 211 ? 1.256 6.476 -14.752 1.00 92.62 211 ILE A CA 1
ATOM 1718 C C . ILE A 1 211 ? -0.196 6.970 -14.808 1.00 92.62 211 ILE A C 1
ATOM 1720 O O . ILE A 1 211 ? -1.089 6.201 -15.177 1.00 92.62 211 ILE A O 1
ATOM 1724 N N . ARG A 1 212 ? -0.448 8.258 -14.522 1.00 92.00 212 ARG A N 1
ATOM 1725 C CA . ARG A 1 212 ? -1.798 8.859 -14.579 1.00 92.00 212 ARG A CA 1
ATOM 1726 C C . ARG A 1 212 ? -2.414 8.751 -15.976 1.00 92.00 212 ARG A C 1
ATOM 1728 O O . ARG A 1 212 ? -3.592 8.423 -16.109 1.00 92.00 212 ARG A O 1
ATOM 1735 N N . ARG A 1 213 ? -1.614 8.963 -17.026 1.00 92.31 213 ARG A N 1
ATOM 1736 C CA . ARG A 1 213 ? -2.037 8.871 -18.437 1.00 92.31 213 ARG A CA 1
ATOM 1737 C C . ARG A 1 213 ? -2.142 7.437 -18.963 1.00 92.31 213 ARG A C 1
ATOM 1739 O O . ARG A 1 213 ? -2.418 7.256 -20.149 1.00 92.31 213 ARG A O 1
ATOM 1746 N N . LYS A 1 214 ? -1.918 6.422 -18.116 1.00 90.25 214 LYS A N 1
ATOM 1747 C CA . LYS A 1 214 ? -1.872 4.999 -18.504 1.00 90.25 214 LYS A CA 1
ATOM 1748 C C . LYS A 1 214 ? -0.868 4.735 -19.637 1.00 90.25 214 LYS A C 1
ATOM 1750 O O . LYS A 1 214 ? -1.089 3.878 -20.492 1.00 90.25 214 LYS A O 1
ATOM 1755 N N . GLY A 1 215 ? 0.221 5.502 -19.658 1.00 88.75 215 GLY A N 1
ATOM 1756 C CA . GLY A 1 215 ? 1.326 5.324 -20.592 1.00 88.75 215 GLY A CA 1
ATOM 1757 C C . GLY A 1 215 ? 2.160 4.103 -20.267 1.00 88.75 215 GLY A C 1
ATOM 1758 O O . GLY A 1 215 ? 2.503 3.320 -21.153 1.00 88.75 215 GLY A O 1
ATOM 1759 N N . ILE A 1 216 ? 2.413 3.905 -18.976 1.00 91.31 216 ILE A N 1
ATOM 1760 C CA . ILE A 1 216 ? 3.099 2.734 -18.445 1.00 91.31 216 ILE A CA 1
ATOM 1761 C C . ILE A 1 216 ? 2.041 1.732 -17.990 1.00 91.31 216 ILE A C 1
ATOM 1763 O O . ILE A 1 216 ? 1.184 2.030 -17.158 1.00 91.31 216 ILE A O 1
ATOM 1767 N N . MET A 1 217 ? 2.099 0.542 -18.573 1.00 91.25 217 MET A N 1
ATOM 1768 C CA . MET A 1 217 ? 1.201 -0.575 -18.302 1.00 91.25 217 MET A CA 1
ATOM 1769 C C . MET A 1 217 ? 1.673 -1.394 -17.102 1.00 91.25 217 MET A C 1
ATOM 1771 O O . MET A 1 217 ? 0.847 -1.817 -16.295 1.00 91.25 217 MET A O 1
ATOM 1775 N N . ASP A 1 218 ? 2.986 -1.597 -16.974 1.00 94.19 218 ASP A N 1
ATOM 1776 C CA . ASP A 1 218 ? 3.592 -2.366 -15.887 1.00 94.19 218 ASP A CA 1
ATOM 1777 C C . ASP A 1 218 ? 5.027 -1.892 -15.599 1.00 94.19 218 ASP A C 1
ATOM 1779 O O . ASP A 1 218 ? 5.684 -1.317 -16.467 1.00 94.19 218 ASP A O 1
ATOM 1783 N N . VAL A 1 219 ? 5.502 -2.132 -14.380 1.00 92.75 219 VAL A N 1
ATOM 1784 C CA . VAL A 1 219 ? 6.879 -1.880 -13.945 1.00 92.75 219 VAL A CA 1
ATOM 1785 C C . VAL A 1 219 ? 7.352 -3.105 -13.189 1.00 92.75 219 VAL A C 1
ATOM 1787 O O . VAL A 1 219 ? 6.798 -3.418 -12.137 1.00 92.75 219 VAL A O 1
ATOM 1790 N N . ARG A 1 220 ? 8.360 -3.792 -13.720 1.00 92.62 220 ARG A N 1
ATOM 1791 C CA . ARG A 1 220 ? 8.851 -5.060 -13.182 1.00 92.62 220 ARG A CA 1
ATOM 1792 C C . ARG A 1 220 ? 10.292 -4.970 -12.726 1.00 92.62 220 ARG A C 1
ATOM 1794 O O . ARG A 1 220 ? 11.104 -4.301 -13.359 1.00 92.62 220 ARG A O 1
ATOM 1801 N N . LEU A 1 221 ? 10.599 -5.684 -11.658 1.00 90.94 221 LEU A N 1
ATOM 1802 C CA . LEU A 1 221 ? 11.954 -5.889 -11.171 1.00 90.94 221 LEU A CA 1
ATOM 1803 C C . LEU A 1 221 ? 12.601 -7.054 -11.925 1.00 90.94 221 LEU A C 1
ATOM 1805 O O . LEU A 1 221 ? 11.932 -8.025 -12.274 1.00 90.94 221 LEU A O 1
ATOM 1809 N N . ASP A 1 222 ? 13.891 -6.956 -12.214 1.00 87.75 222 ASP A N 1
ATOM 1810 C CA . ASP A 1 222 ? 14.673 -8.053 -12.777 1.00 87.75 222 ASP A CA 1
ATOM 1811 C C . ASP A 1 222 ? 16.083 -8.051 -12.190 1.00 87.75 222 ASP A C 1
ATOM 1813 O O . ASP A 1 222 ? 16.860 -7.131 -12.439 1.00 87.75 222 ASP A O 1
ATOM 1817 N N . GLN A 1 223 ? 16.419 -9.095 -11.437 1.00 82.94 223 GLN A N 1
ATOM 1818 C CA . GLN A 1 223 ? 17.772 -9.335 -10.933 1.00 82.94 223 GLN A CA 1
ATOM 1819 C C . GLN A 1 223 ? 18.521 -10.403 -11.753 1.00 82.94 223 GLN A C 1
ATOM 1821 O O . GLN A 1 223 ? 19.743 -10.508 -11.661 1.00 82.94 223 GLN A O 1
ATOM 1826 N N . GLN A 1 224 ? 17.836 -11.171 -12.613 1.00 74.88 224 GLN A N 1
ATOM 1827 C CA . GLN A 1 224 ? 18.389 -12.388 -13.232 1.00 74.88 224 GLN A CA 1
ATOM 1828 C C . GLN A 1 224 ? 19.622 -12.134 -14.104 1.00 74.88 224 GLN A C 1
ATOM 1830 O O . GLN A 1 224 ? 20.433 -13.032 -14.314 1.00 74.88 224 GLN A O 1
ATOM 1835 N N . ARG A 1 225 ? 19.781 -10.913 -14.622 1.00 69.19 225 ARG A N 1
ATOM 1836 C CA . ARG A 1 225 ? 20.901 -10.566 -15.504 1.00 69.19 225 ARG A CA 1
ATOM 1837 C C . ARG A 1 225 ? 22.209 -10.336 -14.752 1.00 69.19 225 ARG A C 1
ATOM 1839 O O . ARG A 1 225 ? 23.265 -10.593 -15.320 1.00 69.19 225 ARG A O 1
ATOM 1846 N N . HIS A 1 226 ? 22.160 -9.844 -13.512 1.00 75.56 226 HIS A N 1
ATOM 1847 C CA . HIS A 1 226 ? 23.354 -9.561 -12.716 1.00 75.56 226 HIS A CA 1
ATOM 1848 C C . HIS A 1 226 ? 23.034 -9.612 -11.212 1.00 75.56 226 HIS A C 1
ATOM 1850 O O . HIS A 1 226 ? 22.243 -8.792 -10.751 1.00 75.56 226 HIS A O 1
ATOM 1856 N N . PRO A 1 227 ? 23.708 -10.462 -10.413 1.00 75.75 227 PRO A N 1
ATOM 1857 C CA . PRO A 1 227 ? 23.386 -10.632 -8.991 1.00 75.75 227 PRO A CA 1
ATOM 1858 C C . PRO A 1 227 ? 23.539 -9.338 -8.181 1.00 75.75 227 PRO A C 1
ATOM 1860 O O . PRO A 1 227 ? 22.800 -9.125 -7.227 1.00 75.75 227 PRO A O 1
ATOM 1863 N N . ASN A 1 228 ? 24.433 -8.443 -8.617 1.00 79.31 228 ASN A N 1
ATOM 1864 C CA . ASN A 1 228 ? 24.743 -7.184 -7.940 1.00 79.31 228 ASN A CA 1
ATOM 1865 C C . ASN A 1 228 ? 23.994 -5.975 -8.517 1.00 79.31 228 ASN A C 1
ATOM 1867 O O . ASN A 1 228 ? 24.229 -4.856 -8.068 1.00 79.31 228 ASN A O 1
ATOM 1871 N N . LYS A 1 229 ? 23.096 -6.148 -9.497 1.00 80.88 229 LYS A N 1
ATOM 1872 C CA . LYS A 1 229 ? 22.340 -5.028 -10.082 1.00 80.88 229 LYS A CA 1
ATOM 1873 C C . LYS A 1 229 ? 20.851 -5.337 -10.118 1.00 80.88 229 LYS A C 1
ATOM 1875 O O . LYS A 1 229 ? 20.445 -6.382 -10.612 1.00 80.88 229 LYS A O 1
ATOM 1880 N N . LEU A 1 230 ? 20.050 -4.382 -9.661 1.00 83.19 230 LEU A N 1
ATOM 1881 C CA . LEU A 1 230 ? 18.604 -4.405 -9.820 1.00 83.19 230 LEU A CA 1
ATOM 1882 C C . LEU A 1 230 ? 18.231 -3.668 -11.110 1.00 83.19 230 LEU A C 1
ATOM 1884 O O . LEU A 1 230 ? 18.541 -2.486 -11.261 1.00 83.19 230 LEU A O 1
ATOM 1888 N N . PHE A 1 231 ? 17.559 -4.347 -12.038 1.00 85.25 231 PHE A N 1
ATOM 1889 C CA . PHE A 1 231 ? 16.992 -3.707 -13.223 1.00 85.25 231 PHE A CA 1
ATOM 1890 C C . PHE A 1 231 ? 15.507 -3.431 -13.021 1.00 85.25 231 PHE A C 1
ATOM 1892 O O . PHE A 1 231 ? 14.775 -4.251 -12.468 1.00 85.25 231 PHE A O 1
ATOM 1899 N N . ILE A 1 232 ? 15.057 -2.282 -13.522 1.00 88.75 232 ILE A N 1
ATOM 1900 C CA . ILE A 1 232 ? 13.642 -1.918 -13.574 1.00 88.75 232 ILE A CA 1
ATOM 1901 C C . ILE A 1 232 ? 13.219 -1.937 -15.043 1.00 88.75 232 ILE A C 1
ATOM 1903 O O . ILE A 1 232 ? 13.722 -1.186 -15.879 1.00 88.75 232 ILE A O 1
ATOM 1907 N N . LYS A 1 233 ? 12.302 -2.835 -15.384 1.00 89.50 233 LYS A N 1
ATOM 1908 C CA . LYS A 1 233 ? 11.701 -2.942 -16.713 1.00 89.50 233 LYS A CA 1
ATOM 1909 C C . LYS A 1 233 ? 10.397 -2.164 -16.717 1.00 89.50 233 LYS A C 1
ATOM 1911 O O . LYS A 1 233 ? 9.523 -2.460 -15.906 1.00 89.50 233 LYS A O 1
ATOM 1916 N N . LEU A 1 234 ? 10.228 -1.221 -17.640 1.00 88.81 234 LEU A N 1
ATOM 1917 C CA . LEU A 1 234 ? 8.921 -0.605 -17.865 1.00 88.81 234 LEU A CA 1
ATOM 1918 C C . LEU A 1 234 ? 8.260 -1.256 -19.077 1.00 88.81 234 LEU A C 1
ATOM 1920 O O . LEU A 1 234 ? 8.853 -1.442 -20.139 1.00 88.81 234 LEU A O 1
ATOM 1924 N N . VAL A 1 235 ? 6.991 -1.590 -18.921 1.00 88.75 235 VAL A N 1
ATOM 1925 C CA . VAL A 1 235 ? 6.135 -2.060 -20.002 1.00 88.75 235 VAL A CA 1
ATOM 1926 C C . VAL A 1 235 ? 5.254 -0.887 -20.391 1.00 88.75 235 VAL A C 1
ATOM 1928 O O . VAL A 1 235 ? 4.423 -0.443 -19.604 1.00 88.75 235 VAL A O 1
ATOM 1931 N N . VAL A 1 236 ? 5.450 -0.358 -21.595 1.00 87.25 236 VAL A N 1
ATOM 1932 C CA . VAL A 1 236 ? 4.794 0.868 -22.074 1.00 87.25 236 VAL A CA 1
ATOM 1933 C C . VAL A 1 236 ? 3.743 0.525 -23.129 1.00 87.25 236 VAL A C 1
ATOM 1935 O O . VAL A 1 236 ? 3.897 -0.417 -23.908 1.00 87.25 236 VAL A O 1
ATOM 1938 N N . SER A 1 237 ? 2.657 1.294 -23.168 1.00 86.69 237 SER A N 1
ATOM 1939 C CA . SER A 1 237 ? 1.624 1.174 -24.195 1.00 86.69 237 SER A CA 1
ATOM 1940 C C . SER A 1 237 ? 2.165 1.526 -25.584 1.00 86.69 237 SER A C 1
ATOM 1942 O O . SER A 1 237 ? 2.831 2.545 -25.774 1.00 86.69 237 SER A O 1
ATOM 1944 N N . ARG A 1 238 ? 1.801 0.730 -26.600 1.00 79.94 238 ARG A N 1
ATOM 1945 C CA . ARG A 1 238 ? 2.251 0.909 -27.995 1.00 79.94 238 ARG A CA 1
ATOM 1946 C C . ARG A 1 238 ? 1.986 2.316 -28.540 1.00 79.94 238 ARG A C 1
ATOM 1948 O O . ARG A 1 238 ? 2.792 2.829 -29.304 1.00 79.94 238 ARG A O 1
ATOM 1955 N N . LYS A 1 239 ? 0.879 2.945 -28.128 1.00 82.00 239 LYS A N 1
ATOM 1956 C CA . LYS A 1 239 ? 0.489 4.293 -28.577 1.00 82.00 239 LYS A CA 1
ATOM 1957 C C . LYS A 1 239 ? 1.437 5.392 -28.084 1.00 82.00 239 LYS A C 1
ATOM 1959 O O . LYS A 1 239 ? 1.525 6.427 -28.726 1.00 82.00 239 LYS A O 1
ATOM 1964 N N . GLN A 1 240 ? 2.128 5.169 -26.965 1.00 74.62 240 GLN A N 1
ATOM 1965 C CA . GLN A 1 240 ? 3.021 6.152 -26.337 1.00 74.62 240 GLN A CA 1
ATOM 1966 C C . GLN A 1 240 ? 4.508 5.809 -26.502 1.00 74.62 240 GLN A C 1
ATOM 1968 O O . GLN A 1 240 ? 5.370 6.594 -26.127 1.00 74.62 240 GLN A O 1
ATOM 1973 N N . ALA A 1 241 ? 4.835 4.667 -27.113 1.00 72.44 241 ALA A N 1
ATOM 1974 C CA . ALA A 1 241 ? 6.222 4.264 -27.338 1.00 72.44 241 ALA A CA 1
ATOM 1975 C C . ALA A 1 241 ? 7.007 5.263 -28.215 1.00 72.44 241 ALA A C 1
ATOM 1977 O O . ALA A 1 241 ? 8.212 5.409 -28.041 1.00 72.44 241 ALA A O 1
ATOM 1978 N N . GLY A 1 242 ? 6.332 5.965 -29.135 1.00 70.69 242 GLY A N 1
ATOM 1979 C CA . GLY A 1 242 ? 6.955 6.953 -30.026 1.00 70.69 242 GLY A CA 1
ATOM 1980 C C . GLY A 1 242 ? 7.219 8.325 -29.394 1.00 70.69 242 GLY A C 1
ATOM 1981 O O . GLY A 1 242 ? 7.967 9.108 -29.969 1.00 70.69 242 GLY A O 1
ATOM 1982 N N . SER A 1 243 ? 6.630 8.622 -28.230 1.00 68.88 243 SER A N 1
ATOM 1983 C CA . SER A 1 243 ? 6.768 9.918 -27.547 1.00 68.88 243 SER A CA 1
ATOM 1984 C C . SER A 1 243 ? 7.808 9.915 -26.424 1.00 68.88 243 SER A C 1
ATOM 1986 O O . SER A 1 243 ? 7.950 10.919 -25.734 1.00 68.88 243 SER A O 1
ATOM 1988 N N . LEU A 1 244 ? 8.515 8.800 -26.210 1.00 63.62 244 LEU A N 1
ATOM 1989 C CA . LEU A 1 244 ? 9.575 8.713 -25.205 1.00 63.62 244 LEU A CA 1
ATOM 1990 C C . LEU A 1 244 ? 10.851 9.396 -25.699 1.00 63.62 244 LEU A C 1
ATOM 1992 O O . LEU A 1 244 ? 11.353 9.115 -26.791 1.00 63.62 244 LEU A O 1
ATOM 1996 N N . THR A 1 245 ? 11.385 10.296 -24.877 1.00 53.22 245 THR A N 1
ATOM 1997 C CA . THR A 1 245 ? 12.635 11.016 -25.126 1.00 53.22 245 THR A CA 1
ATOM 1998 C C . THR A 1 245 ? 13.832 10.055 -25.245 1.00 53.22 245 THR A C 1
ATOM 2000 O O . THR A 1 245 ? 13.835 8.973 -24.660 1.00 53.22 245 THR A O 1
ATOM 2003 N N . PRO A 1 246 ? 14.892 10.415 -25.998 1.00 43.81 246 PRO A N 1
ATOM 2004 C CA . PRO A 1 246 ? 16.025 9.532 -26.299 1.00 43.81 246 PRO A CA 1
ATOM 2005 C C . PRO A 1 246 ? 16.844 9.042 -25.103 1.00 43.81 246 PRO A C 1
ATOM 2007 O O . PRO A 1 246 ? 17.495 8.007 -25.215 1.00 43.81 246 PRO A O 1
ATOM 2010 N N . SER A 1 247 ? 16.791 9.732 -23.960 1.00 45.16 247 SER A N 1
ATOM 2011 C CA . SER A 1 247 ? 17.355 9.250 -22.688 1.00 45.16 247 SER A CA 1
ATOM 2012 C C . SER A 1 247 ? 16.704 7.942 -22.207 1.00 45.16 247 SER A C 1
ATOM 2014 O O . SER A 1 247 ? 17.213 7.292 -21.300 1.00 45.16 247 SER A O 1
ATOM 2016 N N . ILE A 1 248 ? 15.608 7.541 -22.859 1.00 48.03 248 ILE A N 1
ATOM 2017 C CA . ILE A 1 248 ? 14.774 6.367 -22.608 1.00 48.03 248 ILE A CA 1
ATOM 2018 C C . ILE A 1 248 ? 14.758 5.442 -23.857 1.00 48.03 248 ILE A C 1
ATOM 2020 O O . ILE A 1 248 ? 13.786 4.739 -24.138 1.00 48.03 248 ILE A O 1
ATOM 2024 N N . ARG A 1 249 ? 15.816 5.440 -24.690 1.00 33.00 249 ARG A N 1
ATOM 2025 C CA . ARG A 1 249 ? 15.799 4.675 -25.955 1.00 33.00 249 ARG A CA 1
ATOM 2026 C C . ARG A 1 249 ? 16.085 3.178 -25.822 1.00 33.00 249 ARG A C 1
ATOM 2028 O O . ARG A 1 249 ? 17.026 2.716 -25.189 1.00 33.00 249 ARG A O 1
ATOM 2035 N N . CYS A 1 250 ? 15.216 2.466 -26.530 1.00 31.36 250 CYS A N 1
ATOM 2036 C CA . CYS A 1 250 ? 14.977 1.036 -26.609 1.00 31.36 250 CYS A CA 1
ATOM 2037 C C . CYS A 1 250 ? 15.934 0.336 -27.589 1.00 31.36 250 CYS A C 1
ATOM 2039 O O . CYS A 1 250 ? 16.252 0.893 -28.639 1.00 31.36 250 CYS A O 1
ATOM 2041 N N . THR A 1 251 ? 16.262 -0.934 -27.337 1.00 28.45 251 THR A N 1
ATOM 2042 C CA . THR A 1 251 ? 16.666 -1.871 -28.397 1.00 28.45 251 THR A CA 1
ATOM 2043 C C . THR A 1 251 ? 15.640 -3.001 -28.502 1.00 28.45 251 THR A C 1
ATOM 2045 O O . THR A 1 251 ? 15.440 -3.761 -27.567 1.00 28.45 251 THR A O 1
ATOM 2048 N N . SER A 1 252 ? 14.969 -3.034 -29.661 1.00 32.12 252 SER A N 1
ATOM 2049 C CA . SER A 1 252 ? 14.170 -4.116 -30.263 1.00 32.12 252 SER A CA 1
ATOM 2050 C C . SER A 1 252 ? 12.995 -4.727 -29.459 1.00 32.12 252 SER A C 1
ATOM 2052 O O . SER A 1 252 ? 13.169 -5.366 -28.431 1.00 32.12 252 SER A O 1
ATOM 2054 N N . THR A 1 253 ? 11.789 -4.551 -30.015 1.00 38.25 253 THR A N 1
ATOM 2055 C CA . THR A 1 253 ? 10.525 -5.292 -29.797 1.00 38.25 253 THR A CA 1
ATOM 2056 C C . THR A 1 253 ? 10.190 -5.814 -28.381 1.00 38.25 253 THR A C 1
ATOM 2058 O O . THR A 1 253 ? 10.677 -6.840 -27.933 1.00 38.25 253 THR A O 1
ATOM 2061 N N . GLN A 1 254 ? 9.186 -5.162 -27.772 1.00 44.34 254 GLN A N 1
ATOM 2062 C CA . GLN A 1 254 ? 8.272 -5.641 -26.710 1.00 44.34 254 GLN A CA 1
ATOM 2063 C C . GLN A 1 254 ? 8.665 -5.605 -25.220 1.00 44.34 254 GLN A C 1
ATOM 2065 O O . GLN A 1 254 ? 7.817 -5.934 -24.394 1.00 44.34 254 GLN A O 1
ATOM 2070 N N . THR A 1 255 ? 9.815 -5.090 -24.788 1.00 39.09 255 THR A N 1
ATOM 2071 C CA . THR A 1 255 ? 10.014 -4.742 -23.359 1.00 39.09 255 THR A CA 1
ATOM 2072 C C . THR A 1 255 ? 11.047 -3.625 -23.234 1.00 39.09 255 THR A C 1
ATOM 2074 O O . THR A 1 255 ? 12.168 -3.787 -23.705 1.00 39.09 255 THR A O 1
ATOM 2077 N N . MET A 1 256 ? 10.699 -2.487 -22.618 1.00 38.38 256 MET A N 1
ATOM 2078 C CA . MET A 1 256 ? 11.677 -1.433 -22.327 1.00 38.38 256 MET A CA 1
ATOM 2079 C C . MET A 1 256 ? 12.418 -1.789 -21.038 1.00 38.38 256 MET A C 1
ATOM 2081 O O . MET A 1 256 ? 11.846 -1.805 -19.950 1.00 38.38 256 MET A O 1
ATOM 2085 N N . VAL A 1 257 ? 13.702 -2.112 -21.160 1.00 42.31 257 VAL A N 1
ATOM 2086 C CA . VAL A 1 257 ? 14.582 -2.357 -20.013 1.00 42.31 257 VAL A CA 1
ATOM 2087 C C . VAL A 1 257 ? 15.331 -1.065 -19.721 1.00 42.31 257 VAL A C 1
ATOM 2089 O O . VAL A 1 257 ? 16.079 -0.589 -20.573 1.00 42.31 257 VAL A O 1
ATOM 2092 N N . TYR A 1 258 ? 15.134 -0.492 -18.534 1.00 45.78 258 TYR A N 1
ATOM 2093 C CA . TYR A 1 258 ? 15.925 0.652 -18.100 1.00 45.78 258 TYR A CA 1
ATOM 2094 C C . TYR A 1 258 ? 17.215 0.119 -17.496 1.00 45.78 258 TYR A C 1
ATOM 2096 O O . TYR A 1 258 ? 17.212 -0.738 -16.610 1.00 45.78 258 TYR A O 1
ATOM 2104 N N . HIS A 1 259 ? 18.332 0.648 -17.979 1.00 39.97 259 HIS A N 1
ATOM 2105 C CA . HIS A 1 259 ? 19.627 0.466 -17.351 1.00 39.97 259 HIS A CA 1
ATOM 2106 C C . HIS A 1 259 ? 19.955 1.732 -16.572 1.00 39.97 259 HIS A C 1
ATOM 2108 O O . HIS A 1 259 ? 20.650 2.611 -17.072 1.00 39.97 259 HIS A O 1
ATOM 2114 N N . ILE A 1 260 ? 19.464 1.828 -15.339 1.00 40.97 260 ILE A N 1
ATOM 2115 C CA . ILE A 1 260 ? 20.020 2.801 -14.403 1.00 40.97 260 ILE A CA 1
ATOM 2116 C C . ILE A 1 260 ? 21.283 2.144 -13.843 1.00 40.97 260 ILE A C 1
ATOM 2118 O O . ILE A 1 260 ? 21.220 1.258 -12.995 1.00 40.97 260 ILE A O 1
ATOM 2122 N N . ARG A 1 261 ? 22.442 2.479 -14.423 1.00 30.95 261 ARG A N 1
ATOM 2123 C CA . ARG A 1 261 ? 23.739 2.059 -13.881 1.00 30.95 261 ARG A CA 1
ATOM 2124 C C . ARG A 1 261 ? 23.972 2.842 -12.593 1.00 30.95 261 ARG A C 1
ATOM 2126 O O . ARG A 1 261 ? 24.247 4.033 -12.653 1.00 30.95 261 ARG A O 1
ATOM 2133 N N . THR A 1 262 ? 23.873 2.171 -11.454 1.00 32.34 262 THR A N 1
ATOM 2134 C CA . THR A 1 262 ? 24.468 2.649 -10.206 1.00 32.34 262 THR A CA 1
ATOM 2135 C C . THR A 1 262 ? 25.979 2.427 -10.304 1.00 32.34 262 THR A C 1
ATOM 2137 O O . THR A 1 262 ? 26.414 1.301 -10.567 1.00 32.34 262 THR A O 1
ATOM 2140 N N . THR A 1 263 ? 26.748 3.512 -10.221 1.00 31.77 263 THR A N 1
ATOM 2141 C CA . THR A 1 263 ? 28.208 3.492 -10.030 1.00 31.77 263 THR A CA 1
ATOM 2142 C C . THR A 1 263 ? 28.549 3.046 -8.626 1.00 31.77 263 THR A C 1
ATOM 2144 O O . THR A 1 263 ? 27.842 3.525 -7.711 1.00 31.77 263 THR A O 1
#

Secondary structure (DSSP, 8-state):
-------------------------PPP----GGGS-HHHHHHHHHHHHHS-----S-S-----S-------TTS--------TTHHHHHS-HHHHHHHHHHHHHH-EEEGGGHHHHHHHHS-TT--TTS-HHHHHHHHTTS-TT-EEEEEE-GGGGSS-B-HHHHHHHHH-TTPEEEEEES---SS-THHHHHHHHHHHHS--HHHHHHHHTT-EEEEEEE-TT-TT--EEEEEE-TTTGGG--GGG---SSS-EEE-----

=== Feature glossary ===
The record interleaves many kinds of information about one protein. Here is each kind framed as the question it answers.

Q: What does the local fold look like, residue by residue?
A: The Foldseek 3Di string encodes local tertiary geometry as a 20-letter alphabet — one character per residue — derived from the relative positions of nearby Cα atoms. Unlike the amino-acid sequence, 3Di is a direct function of the 3D structure, so two proteins with the same fold have similar 3Di strings even at low sequence identity.

Q: Which residues are in helices, strands, or loops?
A: The SS8 string is DSSP's per-residue secondary-structure call. α-helix (H) means an i→i+4 H-bond ladder; β-strand (E) means the residue participates in a β-sheet; 3₁₀ (G) and π (I) are tighter and wider helices; T/S are turns/bends; '-' is loop.

Q: How big and how compact is the whole molecule?
A: Radius of gyration (Rg) is the root-mean-square distance of Cα atoms from their centroid — a single number for overall size and compactness. A globular domain of N residues has Rg ≈ 2.2·N^0.38 Å; an extended or disordered chain has a much larger Rg. The Cα contact count is the number of residue pairs whose Cα atoms are within 8 Å and are more than four positions apart in sequence — a standard proxy for tertiary packing density. The bounding box is the smallest axis-aligned box enclosing all Cα atoms.

Q: Where is each backbone atom in 3D?
A: Structure coordinates are given as an mmCIF _atom_site loop: one row per atom with element, residue name, chain id, sequence number, and x/y/z position in Å. Only the four main-chain atoms per residue are included here; side chains are omitted to keep the record compact.

Q: What is the amino-acid chain?
A: Primary structure: the covalent order of the twenty standard amino acids along the backbone. Two proteins with the same sequence will (almost always) fold to the same structure; two with 30% identity often share a fold but not the details.

Q: What if only a Cα trace is available?
A: Three-state secondary structure (P-SEA) collapses the eight DSSP classes into helix (a), strand (b), and coil (c). P-SEA assigns these from Cα geometry alone — distances and angles — without requiring backbone oxygens, so it works on any Cα trace.

Q: What family and function is it annotated with?
A: Database cross-references. InterPro integrates a dozen domain/family signature databases into unified entries with residue-range hits. GO terms attach function/process/location labels with evidence codes. CATH codes position the fold in a four-level structural taxonomy. Organism is the NCBI-taxonomy species name.

Q: How confident is the AlphaFold model at each residue?
A: pLDDT is the predicted lDDT-Cα score: AlphaFold's confidence that the local environment of each residue (all inter-atomic distances within 15 Å) is correctly placed. It is a per-residue number between 0 and 100, with higher meaning more reliable.

Q: How mobile is each atom in the crystal?
A: B-factor (Debye–Waller factor) reflects atomic displacement in the crystal lattice. It is an experimental observable (units Å²), not a prediction; low values mean the atom is pinned down, high values mean it moves or is heterogeneous across the crystal.

Q: Which residues are buried vs exposed?
A: SASA measures how much of the protein is reachable by solvent. It is computed by rolling a water-sized probe over the atomic surface and summing the exposed area (Å²). Per-residue SASA distinguishes core (buried, low SASA) from surface (exposed, high SASA) residues; total SASA is a whole-molecule size measure.

Q: What do the diagnostic plots show?
A: Plot images: a contact map (which residues are close in 3D, as an N×N binary image), a Ramachandran scatter (backbone torsion angles, revealing secondary-structure composition at a glance), and — for AlphaFold structures — a PAE heatmap (pairwise prediction confidence).

Q: What known structures does this most resemble?
A: The Foldseek neighbor list gives the closest experimentally determined structures in the PDB, ranked by structural alignment. TM-score near 1 means near-identical fold; near 0.3 means only rough topology match. This is how one finds what a novel AlphaFold prediction most resembles in the solved-structure universe.

Q: Are the domains correctly placed relative to each other?
A: Predicted aligned error is AlphaFold's pairwise confidence. Unlike pLDDT (per-residue), PAE is per-residue-pair and captures whether two parts of the structure are correctly placed relative to each other. Units are ångströms of expected positional error.

Q: What do the rendered images show?
A: Structure images are PyMOL renders from six orthogonal camera directions. Cartoon representation draws helices as coils and strands as arrows; sticks shows the backbone as bonds; surface shows the solvent-excluded envelope. Rainbow coloring maps sequence position to hue (blue→red, N→C); chain coloring assigns a distinct color per polypeptide.

Q: What are the backbone torsion angles?
A: φ (phi) and ψ (psi) are the two rotatable backbone dihedrals per residue: φ is the C(i-1)–N–Cα–C torsion, ψ is the N–Cα–C–N(i+1) torsion, both in degrees on (−180°, 180°]. α-helical residues cluster near (−60°, −45°); β-strand residues near (−120°, +130°). A Ramachandran plot is simply a scatter of (φ, ψ) for every residue.